Protein AF-A0A7J6CX01-F1 (afdb_monomer)

Radius of gyration: 26.04 Å; Cα contacts (8 Å, |Δi|>4): 416; chains: 1; bounding box: 90×34×82 Å

Sequence (228 aa):
MEWNGRSPNLSPNPVSPAHNNLDLQPVTYCEPAFWCSISYYELNQRVGETFHASQPSLTVDGFTDPSNSERFCLGLLSNVNRNAAVELTRRHIGRGVRLYYIGGEVFAECLSDSAIFVQSPNCNQRYGWHPATVCKIPPGCNLKIFNNQEFAALLAQSVNQGFEAVYQLTRMCTIRMSFVKGWGAEYRRQTVTSTPCWIELHLNGPLQWLDKVLTQMGSPSIRCSSVS

InterPro domains:
  IPR001132 SMAD domain [PF03166] (34-204)
  IPR001132 SMAD domain [PS51076] (35-228)
  IPR001132 SMAD domain [SM00524] (33-204)
  IPR008984 SMAD/FHA domain superfamily [SSF49879] (16-219)
  IPR013790 SMAD/Dwarfins [PTHR13703] (13-228)
  IPR017855 SMAD-like domain superfamily [G3DSA:2.60.200.10] (26-228)

Organism: NCBI:txid369639

Structure (mmCIF, N/CA/C/O backbone):
data_AF-A0A7J6CX01-F1
#
_entry.id   AF-A0A7J6CX01-F1
#
loop_
_atom_site.group_PDB
_atom_site.id
_atom_site.type_symbol
_atom_site.label_atom_id
_atom_site.label_alt_id
_atom_site.label_comp_id
_atom_site.label_asym_id
_atom_site.label_entity_id
_atom_site.label_seq_id
_atom_site.pdbx_PDB_ins_code
_atom_site.Cartn_x
_atom_site.Cartn_y
_atom_site.Cartn_z
_atom_site.occupancy
_atom_site.B_iso_or_equiv
_atom_site.auth_seq_id
_atom_site.auth_comp_id
_atom_site.auth_asym_id
_atom_site.auth_atom_id
_atom_site.pdbx_PDB_model_num
ATOM 1 N N . MET A 1 1 ? -70.628 4.475 63.943 1.00 36.66 1 MET A N 1
ATOM 2 C CA . MET A 1 1 ? -69.279 3.991 64.287 1.00 36.66 1 MET A CA 1
ATOM 3 C C . MET A 1 1 ? -68.320 4.897 63.535 1.00 36.66 1 MET A C 1
ATOM 5 O O . MET A 1 1 ? -68.382 4.901 62.318 1.00 36.66 1 MET A O 1
ATOM 9 N N . GLU A 1 2 ? -67.877 5.979 64.179 1.00 30.17 2 GLU A N 1
ATOM 10 C CA . GLU A 1 2 ? -66.546 6.093 64.821 1.00 30.17 2 GLU A CA 1
ATOM 11 C C . GLU A 1 2 ? -65.442 6.380 63.769 1.00 30.17 2 GLU A C 1
ATOM 13 O O . GLU A 1 2 ? -65.437 5.704 62.756 1.00 30.17 2 GLU A O 1
ATOM 18 N N . TRP A 1 3 ? -64.489 7.324 63.837 1.00 30.55 3 TRP A N 1
ATOM 19 C CA . TRP A 1 3 ? -63.991 8.331 64.792 1.00 30.55 3 TRP A CA 1
ATOM 20 C C . TRP A 1 3 ? -63.163 9.394 64.007 1.00 30.55 3 TRP A C 1
ATOM 22 O O . TRP A 1 3 ? -62.808 9.190 62.849 1.00 30.55 3 TRP A O 1
ATOM 32 N N . ASN A 1 4 ? -62.850 10.512 64.674 1.00 32.94 4 ASN A N 1
ATOM 33 C CA . ASN A 1 4 ? -62.019 11.665 64.267 1.00 32.94 4 ASN A CA 1
ATOM 34 C C . ASN A 1 4 ? -60.542 11.357 63.907 1.00 32.94 4 ASN A C 1
ATOM 36 O O . ASN A 1 4 ? -59.979 10.398 64.423 1.00 32.94 4 ASN A O 1
ATOM 40 N N . GLY A 1 5 ? -59.849 12.314 63.254 1.00 32.78 5 GLY A N 1
ATOM 41 C CA . GLY A 1 5 ? -58.437 12.609 63.596 1.00 32.78 5 GLY A CA 1
ATOM 42 C C . GLY A 1 5 ? -57.533 13.230 62.514 1.00 32.78 5 GLY A C 1
ATOM 43 O O . GLY A 1 5 ? -57.472 12.748 61.397 1.00 32.78 5 GLY A O 1
ATOM 44 N N . ARG A 1 6 ? -56.808 14.299 62.880 1.00 33.34 6 ARG A N 1
ATOM 45 C CA . ARG A 1 6 ? -55.949 15.216 62.088 1.00 33.34 6 ARG A CA 1
ATOM 46 C C . ARG A 1 6 ? -54.482 14.758 61.841 1.00 33.34 6 ARG A C 1
ATOM 48 O O . ARG A 1 6 ? -53.859 14.256 62.766 1.00 33.34 6 ARG A O 1
ATOM 55 N N . SER A 1 7 ? -53.929 15.207 60.695 1.00 34.12 7 SER A N 1
ATOM 56 C CA . SER A 1 7 ? -52.550 15.724 60.406 1.00 34.12 7 SER A CA 1
ATOM 57 C C . SER A 1 7 ? -51.313 14.763 60.420 1.00 34.12 7 SER A C 1
ATOM 59 O O . SER A 1 7 ? -51.468 13.587 60.712 1.00 34.12 7 SER A O 1
ATOM 61 N N . PRO A 1 8 ? -50.082 15.218 60.050 1.00 53.41 8 PRO A N 1
ATOM 62 C CA . PRO A 1 8 ? -49.454 15.151 58.709 1.00 53.41 8 PRO A CA 1
ATOM 63 C C . PRO A 1 8 ? -48.093 14.386 58.691 1.00 53.41 8 PRO A C 1
ATOM 65 O O . PRO A 1 8 ? -47.532 14.136 59.746 1.00 53.41 8 PRO A O 1
ATOM 68 N N . ASN A 1 9 ? -47.512 14.051 57.526 1.00 33.69 9 ASN A N 1
ATOM 69 C CA . ASN A 1 9 ? -46.082 13.664 57.366 1.00 33.69 9 ASN A CA 1
ATOM 70 C C . ASN A 1 9 ? -45.714 13.660 55.863 1.00 33.69 9 ASN A C 1
ATOM 72 O O . ASN A 1 9 ? -46.457 13.095 55.069 1.00 33.69 9 ASN A O 1
ATOM 76 N N . LEU A 1 10 ? -44.782 14.492 55.376 1.00 33.91 10 LEU A N 1
ATOM 77 C CA . LEU A 1 10 ? -43.310 14.339 55.334 1.00 33.91 10 LEU A CA 1
ATOM 78 C C . LEU A 1 10 ? -42.818 13.143 54.483 1.00 33.91 10 LEU A C 1
ATOM 80 O O . LEU A 1 10 ? -43.172 11.996 54.721 1.00 33.91 10 LEU A O 1
ATOM 84 N N . SER A 1 11 ? -42.016 13.501 53.473 1.00 38.91 11 SER A N 1
ATOM 85 C CA . SER A 1 11 ? -41.554 12.812 52.251 1.00 38.91 11 SER A CA 1
ATOM 86 C C . SER A 1 11 ? -40.766 11.495 52.457 1.00 38.91 11 SER A C 1
ATOM 88 O O . SER A 1 11 ? -40.363 11.206 53.581 1.00 38.91 11 SER A O 1
ATOM 90 N N . PRO A 1 12 ? -40.461 10.716 51.389 1.00 39.84 12 PRO A N 1
ATOM 91 C CA . PRO A 1 12 ? -39.287 11.032 50.557 1.00 39.84 12 PRO A CA 1
ATOM 92 C C . PRO A 1 12 ? -39.457 10.782 49.043 1.00 39.84 12 PRO A C 1
ATOM 94 O O . PRO A 1 12 ? -40.194 9.907 48.597 1.00 39.84 12 PRO A O 1
ATOM 97 N N . ASN A 1 13 ? -38.718 11.563 48.251 1.00 42.16 13 ASN A N 1
ATOM 98 C CA . ASN A 1 13 ? -38.530 11.368 46.812 1.00 42.16 13 ASN A CA 1
ATOM 99 C C . ASN A 1 13 ? -37.967 9.967 46.502 1.00 42.16 13 ASN A C 1
ATOM 101 O O . ASN A 1 13 ? -37.047 9.530 47.200 1.00 42.16 13 ASN A O 1
ATOM 105 N N . PRO A 1 14 ? -38.403 9.301 45.418 1.00 40.62 14 PRO A N 1
ATOM 106 C CA . PRO A 1 14 ? -37.682 8.155 44.894 1.00 40.62 14 PRO A CA 1
ATOM 107 C C . PRO A 1 14 ? -36.397 8.646 44.217 1.00 40.62 14 PRO A C 1
ATOM 109 O O . PRO A 1 14 ? -36.420 9.352 43.210 1.00 40.62 14 PRO A O 1
ATOM 112 N N . VAL A 1 15 ? -35.260 8.288 44.806 1.00 38.09 15 VAL A N 1
ATOM 113 C CA . VAL A 1 15 ? -33.939 8.392 44.183 1.00 38.09 15 VAL A CA 1
ATOM 114 C C . VAL A 1 15 ? -33.908 7.395 43.026 1.00 38.09 15 VAL A C 1
ATOM 116 O O . VAL A 1 15 ? -33.807 6.188 43.239 1.00 38.09 15 VAL A O 1
ATOM 119 N N . SER A 1 16 ? -34.040 7.887 41.796 1.00 39.72 16 SER A N 1
ATOM 120 C CA . SER A 1 16 ? -33.728 7.104 40.601 1.00 39.72 16 SER A CA 1
ATOM 121 C C . SER A 1 16 ? -32.237 6.749 40.633 1.00 39.72 16 SER A C 1
ATOM 123 O O . SER A 1 16 ? -31.421 7.642 40.887 1.00 39.72 16 SER A O 1
ATOM 125 N N . PRO A 1 17 ? -31.834 5.492 40.377 1.00 37.56 17 PRO A N 1
ATOM 126 C CA . PRO A 1 17 ? -30.427 5.192 40.205 1.00 37.56 17 PRO A CA 1
ATOM 127 C C . PRO A 1 17 ? -29.946 5.936 38.962 1.00 37.56 17 PRO A C 1
ATOM 129 O O . PRO A 1 17 ? -30.512 5.787 37.879 1.00 37.56 17 PRO A O 1
ATOM 132 N N . ALA A 1 18 ? -28.914 6.760 39.133 1.00 36.50 18 ALA A N 1
ATOM 133 C CA . ALA A 1 18 ? -28.161 7.329 38.033 1.00 36.50 18 ALA A CA 1
ATOM 134 C C . ALA A 1 18 ? -27.525 6.173 37.251 1.00 36.50 18 ALA A C 1
ATOM 136 O O . ALA A 1 18 ? -26.432 5.703 37.565 1.00 36.50 18 ALA A O 1
ATOM 137 N N . HIS A 1 19 ? -28.234 5.677 36.239 1.00 38.69 19 HIS A N 1
ATOM 138 C CA . HIS A 1 19 ? -27.583 4.995 35.141 1.00 38.69 19 HIS A CA 1
ATOM 139 C C . HIS A 1 19 ? -26.714 6.044 34.457 1.00 38.69 19 HIS A C 1
ATOM 141 O O . HIS A 1 19 ? -27.210 6.894 33.721 1.00 38.69 19 HIS A O 1
ATOM 147 N N . ASN A 1 20 ? -25.410 5.989 34.731 1.00 37.34 20 ASN A N 1
ATOM 148 C CA . ASN A 1 20 ? -24.397 6.502 33.821 1.00 37.34 20 ASN A CA 1
ATOM 149 C C . ASN A 1 20 ? -24.529 5.709 32.513 1.00 37.34 20 ASN A C 1
ATOM 151 O O . ASN A 1 20 ? -23.765 4.781 32.251 1.00 37.34 20 ASN A O 1
ATOM 155 N N . ASN A 1 21 ? -25.532 6.058 31.708 1.00 35.84 21 ASN A N 1
ATOM 156 C CA . ASN A 1 21 ? -25.481 5.834 30.281 1.00 35.84 21 ASN A CA 1
ATOM 157 C C . ASN A 1 21 ? -24.321 6.697 29.800 1.00 35.84 21 ASN A C 1
ATOM 159 O O . ASN A 1 21 ? -24.444 7.909 29.638 1.00 35.84 21 ASN A O 1
ATOM 163 N N . LEU A 1 22 ? -23.164 6.069 29.611 1.00 41.25 22 LEU A N 1
ATOM 164 C CA . LEU A 1 22 ? -22.281 6.508 28.548 1.00 41.25 22 LEU A CA 1
ATOM 165 C C . LEU A 1 22 ? -23.144 6.423 27.288 1.00 41.25 22 LEU A C 1
ATOM 167 O O . LEU A 1 22 ? -23.344 5.331 26.758 1.00 41.25 22 LEU A O 1
ATOM 171 N N . ASP A 1 23 ? -23.739 7.551 26.895 1.00 39.97 23 ASP A N 1
ATOM 172 C CA . ASP A 1 23 ? -24.411 7.731 25.613 1.00 39.97 23 ASP A CA 1
ATOM 173 C C . ASP A 1 23 ? -23.346 7.555 24.527 1.00 39.97 23 ASP A C 1
ATOM 175 O O . ASP A 1 23 ? -22.809 8.509 23.964 1.00 39.97 23 ASP A O 1
ATOM 179 N N . LEU A 1 24 ? -22.989 6.296 24.271 1.00 47.91 24 LEU A N 1
ATOM 180 C CA . LEU A 1 24 ? -22.237 5.866 23.111 1.00 47.91 24 LEU A CA 1
ATOM 181 C C . LEU A 1 24 ? -23.167 6.109 21.931 1.00 47.91 24 LEU A C 1
ATOM 183 O O . LEU A 1 24 ? -23.923 5.228 21.519 1.00 47.91 24 LEU A O 1
ATOM 187 N N . GLN A 1 25 ? -23.186 7.352 21.445 1.00 45.81 25 GLN A N 1
ATOM 188 C CA . GLN A 1 25 ? -23.959 7.676 20.263 1.00 45.81 25 GLN A CA 1
ATOM 189 C C . GLN A 1 25 ? -23.496 6.756 19.132 1.00 45.81 25 GLN A C 1
ATOM 191 O O . GLN A 1 25 ? -22.285 6.634 18.906 1.00 45.81 25 GLN A O 1
ATOM 196 N N . PRO A 1 26 ? -24.432 6.103 18.419 1.00 54.00 26 PRO A N 1
ATOM 197 C CA . PRO A 1 26 ? -24.081 5.289 17.274 1.00 54.00 26 PRO A CA 1
ATOM 198 C C . PRO A 1 26 ? -23.305 6.166 16.296 1.00 54.00 26 PRO A C 1
ATOM 200 O O . PRO A 1 26 ? -23.785 7.202 15.836 1.00 54.00 26 PRO A O 1
ATOM 203 N N . VAL A 1 27 ? -22.066 5.766 16.024 1.00 53.19 27 VAL A N 1
ATOM 204 C CA . VAL A 1 27 ? -21.173 6.494 15.132 1.00 53.19 27 VAL A CA 1
ATOM 205 C C . VAL A 1 27 ? -21.767 6.449 13.725 1.00 53.19 27 VAL A C 1
ATOM 207 O O . VAL A 1 27 ? -21.664 5.444 13.025 1.00 53.19 27 VAL A O 1
ATOM 210 N N . THR A 1 28 ? -22.394 7.544 13.293 1.00 54.62 28 THR A N 1
ATOM 211 C CA . THR A 1 28 ? -22.863 7.700 11.912 1.00 54.62 28 THR A CA 1
ATOM 212 C C . THR A 1 28 ? -21.653 7.732 10.985 1.00 54.62 28 THR A C 1
ATOM 214 O O . THR A 1 28 ? -20.799 8.619 11.064 1.00 54.62 28 THR A O 1
ATOM 217 N N . TYR A 1 29 ? -21.520 6.712 10.142 1.00 55.09 29 TYR A N 1
ATOM 218 C CA . TYR A 1 29 ? -20.472 6.647 9.132 1.00 55.09 29 TYR A CA 1
ATOM 219 C C . TYR A 1 29 ? -20.791 7.619 7.997 1.00 55.09 29 TYR A C 1
ATOM 221 O O . TYR A 1 29 ? -21.877 7.564 7.426 1.00 55.09 29 TYR A O 1
ATOM 229 N N . CYS A 1 30 ? -19.833 8.482 7.664 1.00 62.72 30 CYS A N 1
ATOM 230 C CA . CYS A 1 30 ? -19.832 9.193 6.393 1.00 62.72 30 CYS A CA 1
ATOM 231 C C . CYS A 1 30 ? -18.709 8.593 5.563 1.00 62.72 30 CYS A C 1
ATOM 233 O O . CYS A 1 30 ? -17.573 8.550 6.027 1.00 62.72 30 CYS A O 1
ATOM 235 N N . GLU A 1 31 ? -19.019 8.129 4.359 1.00 68.69 31 GLU A N 1
ATOM 236 C CA . GLU A 1 31 ? -17.998 7.600 3.466 1.00 68.69 31 GLU A CA 1
ATOM 237 C C . GLU A 1 31 ? -17.038 8.739 3.072 1.00 68.69 31 GLU A C 1
ATOM 239 O O . GLU A 1 31 ? -17.494 9.785 2.597 1.00 68.69 31 GLU A O 1
ATOM 244 N N . PRO A 1 32 ? -15.725 8.613 3.338 1.00 81.44 32 PRO A N 1
ATOM 245 C CA . PRO A 1 32 ? -14.780 9.673 3.017 1.00 81.44 32 PRO A CA 1
ATOM 246 C C . PRO A 1 32 ? -14.737 9.946 1.511 1.00 81.44 32 PRO A C 1
ATOM 248 O O . PRO A 1 32 ? -14.811 9.018 0.711 1.00 81.44 32 PRO A O 1
ATOM 251 N N . ALA A 1 33 ? -14.501 11.204 1.122 1.00 86.94 33 ALA A N 1
ATOM 252 C CA . ALA A 1 33 ? -14.342 11.584 -0.290 1.00 86.94 33 ALA A CA 1
ATOM 253 C C . ALA A 1 33 ? -13.226 10.798 -1.009 1.00 86.94 33 ALA A C 1
ATOM 255 O O . ALA A 1 33 ? -13.281 10.589 -2.218 1.00 86.94 33 ALA A O 1
ATOM 256 N N . PHE A 1 34 ? -12.221 10.358 -0.248 1.00 94.50 34 PHE A N 1
ATOM 257 C CA . PHE A 1 34 ? -11.177 9.453 -0.703 1.00 94.50 34 PHE A CA 1
ATOM 258 C C . PHE A 1 34 ? -11.152 8.238 0.215 1.00 94.50 34 PHE A C 1
ATOM 260 O O . PHE A 1 34 ? -10.939 8.400 1.416 1.00 94.50 34 PHE A O 1
ATOM 267 N N . TRP A 1 35 ? -11.323 7.029 -0.308 1.00 95.38 35 TRP A N 1
ATOM 268 C CA . TRP A 1 35 ? -11.360 5.824 0.527 1.00 95.38 35 TRP A CA 1
ATOM 269 C C . TRP A 1 35 ? -9.964 5.417 1.020 1.00 95.38 35 TRP A C 1
ATOM 271 O O . TRP A 1 35 ? -9.832 4.867 2.118 1.00 95.38 35 TRP A O 1
ATOM 281 N N . CYS A 1 36 ? -8.909 5.750 0.268 1.00 97.38 36 CYS A N 1
ATOM 282 C CA . CYS A 1 36 ? -7.531 5.597 0.721 1.00 97.38 36 CYS A CA 1
ATOM 283 C C . CYS A 1 36 ? -6.591 6.705 0.243 1.00 97.38 36 CYS A C 1
ATOM 285 O O . CYS A 1 36 ? -6.845 7.397 -0.745 1.00 97.38 36 CYS A O 1
ATOM 287 N N . SER A 1 37 ? -5.454 6.802 0.926 1.00 98.00 37 SER A N 1
ATOM 288 C CA . SER A 1 37 ? -4.308 7.622 0.533 1.00 98.00 37 SER A CA 1
ATOM 289 C C . SER A 1 37 ? -3.075 6.730 0.372 1.00 98.00 37 SER A C 1
ATOM 291 O O . SER A 1 37 ? -2.867 5.834 1.188 1.00 98.00 37 SER A O 1
ATOM 293 N N . ILE A 1 38 ? -2.260 6.954 -0.659 1.00 98.62 38 ILE A N 1
ATOM 294 C CA . ILE A 1 38 ? -1.111 6.105 -1.001 1.00 98.62 38 ILE A CA 1
ATOM 295 C C . ILE A 1 38 ? 0.154 6.955 -1.074 1.00 98.62 38 ILE A C 1
ATOM 297 O O . ILE A 1 38 ? 0.208 7.939 -1.808 1.00 98.62 38 ILE A O 1
ATOM 301 N N . SER A 1 39 ? 1.188 6.561 -0.336 1.00 98.75 39 SER A N 1
ATOM 302 C CA . SER A 1 39 ? 2.516 7.182 -0.388 1.00 98.75 39 SER A CA 1
ATOM 303 C C . SER A 1 39 ? 3.534 6.207 -0.969 1.00 98.75 39 SER A C 1
ATOM 305 O O . SER A 1 39 ? 3.584 5.052 -0.550 1.00 98.75 39 SER A O 1
ATOM 307 N N . TYR A 1 40 ? 4.344 6.662 -1.926 1.00 98.81 40 TYR A N 1
ATOM 308 C CA . TYR A 1 40 ? 5.407 5.864 -2.538 1.00 98.81 40 TYR A CA 1
ATOM 309 C C . TYR A 1 40 ? 6.765 6.127 -1.886 1.00 98.81 40 TYR A C 1
ATOM 311 O O . TYR A 1 40 ? 7.103 7.255 -1.515 1.00 98.81 40 TYR A O 1
ATOM 319 N N . TYR A 1 41 ? 7.546 5.059 -1.763 1.00 98.81 41 TYR A N 1
ATOM 320 C CA . TYR A 1 41 ? 8.848 5.057 -1.128 1.00 98.81 41 TYR A CA 1
ATOM 321 C C . TYR A 1 41 ? 9.868 4.283 -1.959 1.00 98.81 41 TYR A C 1
ATOM 323 O O . TYR A 1 41 ? 9.597 3.217 -2.523 1.00 98.81 41 TYR A O 1
ATOM 331 N N . GLU A 1 42 ? 11.087 4.810 -1.954 1.00 98.75 42 GLU A N 1
ATOM 332 C CA . GLU A 1 42 ? 12.286 4.126 -2.413 1.00 98.75 42 GLU A CA 1
ATOM 333 C C . GLU A 1 42 ? 13.200 3.946 -1.204 1.00 98.75 42 GLU A C 1
ATOM 335 O O . GLU A 1 42 ? 13.690 4.922 -0.636 1.00 98.75 42 GLU A O 1
ATOM 340 N N . LEU A 1 43 ? 13.405 2.698 -0.774 1.00 98.44 43 LEU A N 1
ATOM 341 C CA . LEU A 1 43 ? 14.083 2.384 0.488 1.00 98.44 43 LEU A CA 1
ATOM 342 C C . LEU A 1 43 ? 13.394 3.065 1.687 1.00 98.44 43 LEU A C 1
ATOM 344 O O . LEU A 1 43 ? 12.220 2.824 1.944 1.00 98.44 43 LEU A O 1
ATOM 348 N N . ASN A 1 44 ? 14.093 3.900 2.449 1.00 98.00 44 ASN A N 1
ATOM 349 C CA . ASN A 1 44 ? 13.537 4.672 3.561 1.00 98.00 44 ASN A CA 1
ATOM 350 C C . ASN A 1 44 ? 13.120 6.099 3.164 1.00 98.00 44 ASN A C 1
ATOM 352 O O . ASN A 1 44 ? 12.717 6.868 4.035 1.00 98.00 44 ASN A O 1
ATOM 356 N N . GLN A 1 45 ? 13.226 6.469 1.886 1.00 98.31 45 GLN A N 1
ATOM 357 C CA . GLN A 1 45 ? 12.926 7.813 1.410 1.00 98.31 45 GLN A CA 1
ATOM 358 C C . GLN A 1 45 ? 11.549 7.855 0.752 1.00 98.31 45 GLN A C 1
ATOM 360 O O . GLN A 1 45 ? 11.244 7.063 -0.139 1.00 98.31 45 GLN A O 1
ATOM 365 N N . ARG A 1 46 ? 10.725 8.817 1.168 1.00 98.31 46 ARG A N 1
ATOM 366 C CA . ARG A 1 46 ? 9.463 9.122 0.497 1.00 98.31 46 ARG A CA 1
ATOM 367 C C . ARG A 1 46 ? 9.734 9.821 -0.835 1.00 98.31 46 ARG A C 1
ATOM 369 O O . ARG A 1 46 ? 10.549 10.741 -0.887 1.00 98.31 46 ARG A O 1
ATOM 376 N N . VAL A 1 47 ? 9.050 9.395 -1.893 1.00 98.56 47 VAL A N 1
ATOM 377 C CA . VAL A 1 47 ? 9.256 9.895 -3.257 1.00 98.56 47 VAL A CA 1
ATOM 378 C C . VAL A 1 47 ? 7.914 10.291 -3.869 1.00 98.56 47 VAL A C 1
ATOM 380 O O . VAL A 1 47 ? 7.017 9.461 -3.991 1.00 98.56 47 VAL A O 1
ATOM 383 N N . GLY A 1 48 ? 7.799 11.551 -4.291 1.00 97.00 48 GLY A N 1
ATOM 384 C CA . GLY A 1 48 ? 6.567 12.105 -4.852 1.00 97.00 48 GLY A CA 1
ATOM 385 C C . GLY A 1 48 ? 5.511 12.486 -3.809 1.00 97.00 48 GLY A C 1
ATOM 386 O O . GLY A 1 48 ? 5.712 12.375 -2.594 1.00 97.00 48 GLY A O 1
ATOM 387 N N . GLU A 1 49 ? 4.377 12.965 -4.310 1.00 95.88 49 GLU A N 1
ATOM 388 C CA . GLU A 1 49 ? 3.228 13.382 -3.503 1.00 95.88 49 GLU A CA 1
ATOM 389 C C . GLU A 1 49 ? 2.379 12.186 -3.041 1.00 95.88 49 GLU A C 1
ATOM 391 O O . GLU A 1 49 ? 2.515 11.068 -3.544 1.00 95.88 49 GLU A O 1
ATOM 396 N N . THR A 1 50 ? 1.513 12.405 -2.042 1.00 97.44 50 THR A N 1
ATOM 397 C CA . THR A 1 50 ? 0.487 11.410 -1.689 1.00 97.44 50 THR A CA 1
ATOM 398 C C . THR A 1 50 ? -0.539 11.343 -2.814 1.00 97.44 50 THR A C 1
ATOM 400 O O . THR A 1 50 ? -1.089 12.369 -3.204 1.00 97.44 50 THR A O 1
ATOM 403 N N . PHE A 1 51 ? -0.871 10.143 -3.274 1.00 97.38 51 PHE A N 1
ATOM 404 C CA . PHE A 1 51 ? -2.018 9.930 -4.145 1.00 97.38 51 PHE A CA 1
ATOM 405 C C . PHE A 1 51 ? -3.284 9.700 -3.314 1.00 97.38 51 PHE A C 1
ATOM 407 O O . PHE A 1 51 ? -3.269 8.905 -2.374 1.00 97.38 51 PHE A O 1
ATOM 414 N N . HIS A 1 52 ? -4.389 10.354 -3.666 1.00 97.00 52 HIS A N 1
ATOM 415 C CA . HIS A 1 52 ? -5.666 10.226 -2.963 1.00 97.00 52 HIS A CA 1
ATOM 416 C C . HIS A 1 52 ? -6.713 9.588 -3.876 1.00 97.00 52 HIS A C 1
ATOM 418 O O . HIS A 1 52 ? -7.016 10.105 -4.947 1.00 97.00 52 HIS A O 1
ATOM 424 N N . ALA A 1 53 ? -7.264 8.453 -3.449 1.00 95.94 53 ALA A N 1
ATOM 425 C CA . ALA A 1 53 ? -8.137 7.627 -4.272 1.00 95.94 53 ALA A CA 1
ATOM 426 C C . ALA A 1 53 ? -9.613 7.912 -3.998 1.00 95.94 53 ALA A C 1
ATOM 428 O O . ALA A 1 53 ? -10.112 7.581 -2.923 1.00 95.94 53 ALA A O 1
ATOM 429 N N . SER A 1 54 ? -10.311 8.514 -4.960 1.00 93.62 54 SER A N 1
ATOM 430 C CA . SER A 1 54 ? -11.759 8.757 -4.877 1.00 93.62 54 SER A CA 1
ATOM 431 C C . SER A 1 54 ? -12.570 7.666 -5.573 1.00 93.62 54 SER A C 1
ATOM 433 O O . SER A 1 54 ? -13.629 7.284 -5.087 1.00 93.62 54 SER A O 1
ATOM 435 N N . GLN A 1 55 ? -12.059 7.127 -6.682 1.00 94.94 55 GLN A N 1
ATOM 436 C CA . GLN A 1 55 ? -12.712 6.047 -7.421 1.00 94.94 55 GLN A CA 1
ATOM 437 C C . GLN A 1 55 ? -12.561 4.704 -6.696 1.00 94.94 55 GLN A C 1
ATOM 439 O O . GLN A 1 55 ? -11.502 4.448 -6.117 1.00 94.94 55 GLN A O 1
ATOM 444 N N . PRO A 1 56 ? -13.565 3.807 -6.760 1.00 94.19 56 PRO A N 1
ATOM 445 C CA . PRO A 1 56 ? -13.542 2.522 -6.058 1.00 94.19 56 PRO A CA 1
ATOM 446 C C . PRO A 1 56 ? -12.470 1.563 -6.586 1.00 94.19 56 PRO A C 1
ATOM 448 O O . PRO A 1 56 ? -12.178 0.565 -5.940 1.00 94.19 56 PRO A O 1
ATOM 451 N N . SER A 1 57 ? -11.874 1.841 -7.745 1.00 96.75 57 SER A N 1
ATOM 452 C CA . SER A 1 57 ? -10.754 1.091 -8.304 1.00 96.75 57 SER A CA 1
ATOM 453 C C . SER A 1 57 ? -9.670 2.063 -8.754 1.00 96.75 57 SER A C 1
ATOM 455 O O . SER A 1 57 ? -9.969 3.086 -9.362 1.00 96.75 57 SER A O 1
ATOM 457 N N . LEU A 1 58 ? -8.410 1.717 -8.499 1.00 97.94 58 LEU A N 1
ATOM 458 C CA . LEU A 1 58 ? -7.244 2.429 -9.016 1.00 97.94 58 LEU A CA 1
ATOM 459 C C . LEU A 1 58 ? -6.119 1.448 -9.349 1.00 97.94 58 LEU A C 1
ATOM 461 O O . LEU A 1 58 ? -6.068 0.331 -8.829 1.00 97.94 58 LEU A O 1
ATOM 465 N N . THR A 1 59 ? -5.178 1.883 -10.178 1.00 98.62 59 THR A N 1
ATOM 466 C CA . THR A 1 59 ? -3.952 1.132 -10.470 1.00 98.62 59 THR A CA 1
ATOM 467 C C . THR A 1 59 ? -2.725 1.920 -10.024 1.00 98.62 59 THR A C 1
ATOM 469 O O . THR A 1 59 ? -2.591 3.092 -10.356 1.00 98.62 59 THR A O 1
ATOM 472 N N . VAL A 1 60 ? -1.817 1.286 -9.282 1.00 98.69 60 VAL A N 1
ATOM 473 C CA . VAL A 1 60 ? -0.476 1.824 -9.013 1.00 98.69 60 VAL A CA 1
ATOM 474 C C . VAL A 1 60 ? 0.496 1.106 -9.936 1.00 98.69 60 VAL A C 1
ATOM 476 O O . VAL A 1 60 ? 0.709 -0.096 -9.775 1.00 98.69 60 VAL A O 1
ATOM 479 N N . ASP A 1 61 ? 1.067 1.818 -10.904 1.00 98.62 61 ASP A N 1
ATOM 480 C CA . ASP A 1 61 ? 1.857 1.226 -11.988 1.00 98.62 61 ASP A CA 1
ATOM 481 C C . ASP A 1 61 ? 3.209 1.922 -12.204 1.00 98.62 61 ASP A C 1
ATOM 483 O O . ASP A 1 61 ? 3.524 2.939 -11.593 1.00 98.62 61 ASP A O 1
ATOM 487 N N . GLY A 1 62 ? 4.061 1.323 -13.035 1.00 98.31 62 GLY A N 1
ATOM 488 C CA . GLY A 1 62 ? 5.401 1.817 -13.349 1.00 98.31 62 GLY A CA 1
ATOM 489 C C . GLY A 1 62 ? 5.459 2.757 -14.554 1.00 98.31 62 GLY A C 1
ATOM 490 O O . GLY A 1 62 ? 6.561 3.052 -15.017 1.00 98.31 62 GLY A O 1
ATOM 491 N N . PHE A 1 63 ? 4.318 3.193 -15.093 1.00 98.06 63 PHE A N 1
ATOM 492 C CA . PHE A 1 63 ? 4.247 4.043 -16.282 1.00 98.06 63 PHE A CA 1
ATOM 493 C C . PHE A 1 63 ? 4.261 5.536 -15.908 1.00 98.06 63 PHE A C 1
ATOM 495 O O . PHE A 1 63 ? 4.606 5.903 -14.784 1.00 98.06 63 PHE A O 1
ATOM 502 N N . THR A 1 64 ? 3.981 6.421 -16.869 1.00 97.00 64 THR A N 1
ATOM 503 C CA . THR A 1 64 ? 4.304 7.857 -16.775 1.00 97.00 64 THR A CA 1
ATOM 504 C C . THR A 1 64 ? 3.136 8.793 -17.104 1.00 97.00 64 THR A C 1
ATOM 506 O O . THR A 1 64 ? 3.379 9.915 -17.532 1.00 97.00 64 THR A O 1
ATOM 509 N N . ASP A 1 65 ? 1.884 8.357 -16.956 1.00 93.94 65 ASP A N 1
ATOM 510 C CA . ASP A 1 65 ? 0.717 9.227 -17.178 1.00 93.94 65 ASP A CA 1
ATOM 511 C C . ASP A 1 65 ? 0.455 10.098 -15.932 1.00 93.94 65 ASP A C 1
ATOM 513 O O . ASP A 1 65 ? 0.147 9.541 -14.877 1.00 93.94 65 ASP A O 1
ATOM 517 N N . PRO A 1 66 ? 0.586 11.436 -16.011 1.00 88.31 66 PRO A N 1
ATOM 518 C CA . PRO A 1 66 ? 0.430 12.318 -14.855 1.00 88.31 66 PRO A CA 1
ATOM 519 C C . PRO A 1 66 ? -1.023 12.743 -14.585 1.00 88.31 66 PRO A C 1
ATOM 521 O O . PRO A 1 66 ? -1.272 13.420 -13.593 1.00 88.31 66 PRO A O 1
ATOM 524 N N . SER A 1 67 ? -1.966 12.432 -15.479 1.00 87.19 67 SER A N 1
ATOM 525 C CA . SER A 1 67 ? -3.271 13.115 -15.540 1.00 87.19 67 SER A CA 1
ATOM 526 C C . SER A 1 67 ? -4.469 12.254 -15.145 1.00 87.19 67 SER A C 1
ATOM 528 O O . SER A 1 67 ? -5.576 12.765 -14.975 1.00 87.19 67 SER A O 1
ATOM 530 N N . ASN A 1 68 ? -4.265 10.949 -14.997 1.00 88.44 68 ASN A N 1
ATOM 531 C CA . ASN A 1 68 ? -5.343 10.005 -14.761 1.00 88.44 68 ASN A CA 1
ATOM 532 C C . ASN A 1 68 ? -5.590 9.800 -13.257 1.00 88.44 68 ASN A C 1
ATOM 534 O O . ASN A 1 68 ? -4.751 9.255 -12.543 1.00 88.44 68 ASN A O 1
ATOM 538 N N . SER A 1 69 ? -6.772 10.196 -12.781 1.00 87.44 69 SER A N 1
ATOM 539 C CA . SER A 1 69 ? -7.185 10.090 -11.373 1.00 87.44 69 SER A CA 1
ATOM 540 C C . SER A 1 69 ? -7.420 8.657 -10.880 1.00 87.44 69 SER A C 1
ATOM 542 O O . SER A 1 69 ? -7.581 8.447 -9.680 1.00 87.44 69 SER A O 1
ATOM 544 N N . GLU A 1 70 ? -7.419 7.666 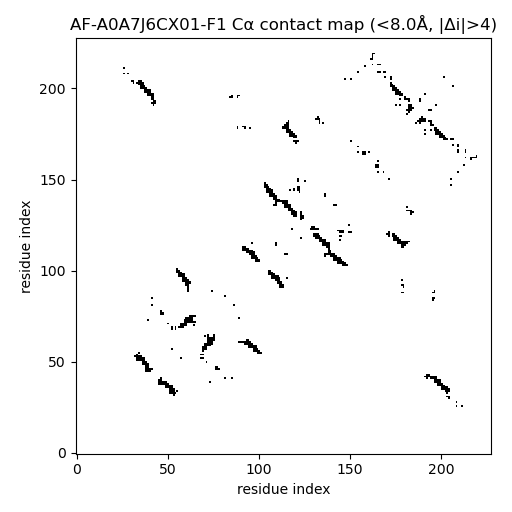-11.770 1.00 93.75 70 GLU A N 1
ATOM 545 C CA . GLU A 1 70 ? -7.495 6.236 -11.450 1.00 93.75 70 GLU A CA 1
ATOM 546 C C . GLU A 1 70 ? -6.120 5.557 -11.521 1.00 93.75 70 GLU A C 1
ATOM 548 O O . GLU A 1 70 ? -6.008 4.346 -11.302 1.00 93.75 70 GLU A O 1
ATOM 553 N N . ARG A 1 71 ? -5.054 6.307 -11.836 1.00 97.19 71 ARG A N 1
ATOM 554 C CA . ARG A 1 71 ? -3.706 5.760 -12.001 1.00 97.19 71 ARG A CA 1
ATOM 555 C C . ARG A 1 71 ? -2.672 6.538 -11.209 1.00 97.19 71 ARG A C 1
ATOM 557 O O . ARG A 1 71 ? -2.374 7.694 -11.488 1.00 97.19 71 ARG A O 1
ATOM 564 N N . PHE A 1 72 ? -2.034 5.849 -10.274 1.00 97.94 72 PHE A N 1
ATOM 565 C CA . PHE A 1 72 ? -0.846 6.349 -9.609 1.00 97.94 72 PHE A CA 1
ATOM 566 C C . PHE A 1 72 ? 0.407 5.841 -10.333 1.00 97.94 72 PHE A C 1
ATOM 568 O O . PHE A 1 72 ? 0.933 4.762 -10.051 1.00 97.94 72 PHE A O 1
ATOM 575 N N . CYS A 1 73 ? 0.869 6.631 -11.297 1.00 98.12 73 CYS A N 1
ATOM 576 C CA . CYS A 1 73 ? 2.001 6.311 -12.161 1.00 98.12 73 CYS A CA 1
ATOM 577 C C . CYS A 1 73 ? 3.340 6.619 -11.474 1.00 98.12 73 CYS A C 1
ATOM 579 O O . CYS A 1 73 ? 3.791 7.762 -11.414 1.00 98.12 73 CYS A O 1
ATOM 581 N N . LEU A 1 74 ? 4.023 5.589 -10.979 1.00 98.31 74 LEU A N 1
ATOM 582 C CA . LEU A 1 74 ? 5.291 5.726 -10.263 1.00 98.31 74 LEU A CA 1
ATOM 583 C C . LEU A 1 74 ? 6.461 6.059 -11.193 1.00 98.31 74 LEU A C 1
ATOM 585 O O . LEU A 1 74 ? 7.479 6.572 -10.723 1.00 98.31 74 LEU A O 1
ATOM 589 N N . GLY A 1 75 ? 6.351 5.759 -12.490 1.00 97.50 75 GLY A N 1
ATOM 590 C CA . GLY A 1 75 ? 7.414 5.903 -13.489 1.00 97.50 75 GLY A CA 1
ATOM 591 C C . GLY A 1 75 ? 7.877 7.345 -13.699 1.00 97.50 75 GLY A C 1
ATOM 592 O O . GLY A 1 75 ? 9.069 7.564 -13.912 1.00 97.50 75 GLY A O 1
ATOM 593 N N . LEU A 1 76 ? 6.972 8.318 -13.551 1.00 95.69 76 LEU A N 1
ATOM 594 C CA . LEU A 1 76 ? 7.268 9.751 -13.697 1.00 95.69 76 LEU A CA 1
ATOM 595 C C . LEU A 1 76 ? 7.930 10.379 -12.460 1.00 95.69 76 LEU A C 1
ATOM 597 O O . LEU A 1 76 ? 8.488 11.470 -12.546 1.00 95.69 76 LEU A O 1
ATOM 601 N N . LEU A 1 77 ? 7.894 9.698 -11.309 1.00 97.00 77 LEU A N 1
ATOM 602 C CA . LEU A 1 77 ? 8.439 10.233 -10.065 1.00 97.00 77 LEU A CA 1
ATOM 603 C C . LEU A 1 77 ? 9.972 10.247 -10.102 1.00 97.00 77 LEU A C 1
ATOM 605 O O . LEU A 1 77 ? 10.622 9.218 -10.331 1.00 97.00 77 LEU A O 1
ATOM 609 N N . SER A 1 78 ? 10.562 11.411 -9.845 1.00 96.31 78 SER A N 1
ATOM 610 C CA . SER A 1 78 ? 12.008 11.610 -9.783 1.00 96.31 78 SER A CA 1
ATOM 611 C C . SER A 1 78 ? 12.546 11.390 -8.366 1.00 96.31 78 SER A C 1
ATOM 613 O O . SER A 1 78 ? 11.877 11.659 -7.372 1.00 96.31 78 SER A O 1
ATOM 615 N N . ASN A 1 79 ? 13.772 10.878 -8.272 1.00 97.12 79 ASN A N 1
ATOM 616 C CA . ASN A 1 79 ? 14.514 10.774 -7.019 1.00 97.12 79 ASN A CA 1
ATOM 617 C C . ASN A 1 79 ? 16.013 10.872 -7.321 1.00 97.12 79 ASN A C 1
ATOM 619 O O . ASN A 1 79 ? 16.553 10.023 -8.027 1.00 97.12 79 ASN A O 1
ATOM 623 N N . VAL A 1 80 ? 16.680 11.897 -6.788 1.00 97.00 80 VAL A N 1
ATOM 624 C CA . VAL A 1 80 ? 18.119 12.138 -7.006 1.00 97.00 80 VAL A CA 1
ATOM 625 C C . VAL A 1 80 ? 19.012 11.125 -6.285 1.00 97.00 80 VAL A C 1
ATOM 627 O O . VAL A 1 80 ? 20.134 10.889 -6.713 1.00 97.00 80 VAL A O 1
ATOM 630 N N . ASN A 1 81 ? 18.502 10.481 -5.230 1.00 96.19 81 ASN A N 1
ATOM 631 C CA . ASN A 1 81 ? 19.232 9.477 -4.448 1.00 96.19 81 ASN A CA 1
ATOM 632 C C . ASN A 1 81 ? 18.995 8.047 -4.957 1.00 96.19 81 ASN A C 1
ATOM 634 O O . ASN A 1 81 ? 19.317 7.067 -4.279 1.00 96.19 81 ASN A O 1
ATOM 638 N N . ARG A 1 82 ? 18.370 7.905 -6.129 1.00 97.88 82 ARG A N 1
ATOM 639 C CA . ARG A 1 82 ? 18.011 6.607 -6.686 1.00 97.88 82 ARG A CA 1
ATOM 640 C C . ARG A 1 82 ? 19.269 5.827 -7.063 1.00 97.88 82 ARG A C 1
ATOM 642 O O . ARG A 1 82 ? 20.127 6.318 -7.785 1.00 97.88 82 ARG A O 1
ATOM 649 N N . ASN A 1 83 ? 19.357 4.584 -6.592 1.00 97.88 83 ASN A N 1
ATOM 650 C CA . ASN A 1 83 ? 20.453 3.679 -6.934 1.00 97.88 83 ASN A CA 1
ATOM 651 C C . ASN A 1 83 ? 20.043 2.656 -8.008 1.00 97.88 83 ASN A C 1
ATOM 653 O O . ASN A 1 83 ? 18.858 2.449 -8.280 1.00 97.88 83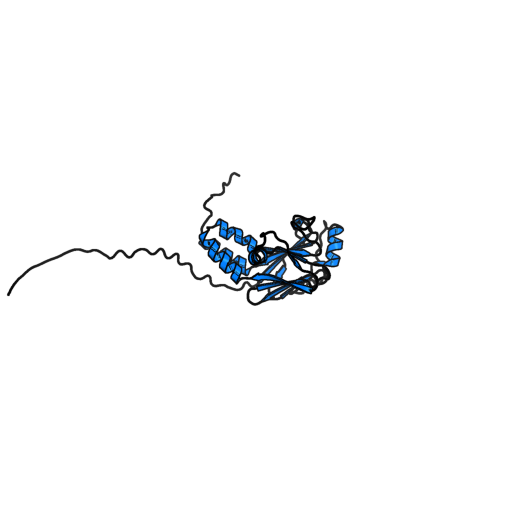 ASN A O 1
ATOM 657 N N . ALA A 1 84 ? 21.030 1.950 -8.567 1.00 98.25 84 ALA A N 1
ATOM 658 C CA . ALA A 1 84 ? 20.825 0.984 -9.650 1.00 98.25 84 ALA A CA 1
ATOM 659 C C . ALA A 1 84 ? 19.823 -0.139 -9.308 1.00 98.25 84 ALA A C 1
ATOM 661 O O . ALA A 1 84 ? 19.077 -0.596 -10.174 1.00 98.25 84 ALA A O 1
ATOM 662 N N . ALA A 1 85 ? 19.765 -0.586 -8.047 1.00 97.44 85 ALA A N 1
ATOM 663 C CA . ALA A 1 85 ? 18.819 -1.622 -7.630 1.00 97.44 85 ALA A CA 1
ATOM 664 C C . ALA A 1 85 ? 17.367 -1.115 -7.646 1.00 97.44 85 ALA A C 1
ATOM 666 O O . ALA A 1 85 ? 16.457 -1.864 -8.017 1.00 97.44 85 ALA A O 1
ATOM 667 N N . VAL A 1 86 ? 17.151 0.148 -7.271 1.00 98.50 86 VAL A N 1
ATOM 668 C CA . VAL A 1 86 ? 15.848 0.817 -7.362 1.00 98.50 86 VAL A CA 1
ATOM 669 C C . VAL A 1 86 ? 15.462 1.027 -8.824 1.00 98.50 86 VAL A C 1
ATOM 671 O O . VAL A 1 86 ? 14.364 0.640 -9.210 1.00 98.50 86 VAL A O 1
ATOM 674 N N . GLU A 1 87 ? 16.364 1.538 -9.667 1.00 98.06 87 GLU A N 1
ATOM 675 C CA . GLU A 1 87 ? 16.097 1.708 -11.105 1.00 98.06 87 GLU A CA 1
ATOM 676 C C . GLU A 1 87 ? 15.699 0.399 -11.786 1.00 98.06 87 GLU A C 1
ATOM 678 O O . GLU A 1 87 ? 14.701 0.348 -12.506 1.00 98.06 87 GLU A O 1
ATOM 683 N N . LEU A 1 88 ? 16.443 -0.679 -11.524 1.00 97.94 88 LEU A N 1
ATOM 684 C CA . LEU A 1 88 ? 16.138 -2.000 -12.063 1.00 97.94 88 LEU A CA 1
ATOM 685 C C . LEU A 1 88 ? 14.769 -2.493 -11.583 1.00 97.94 88 LEU A C 1
ATOM 687 O O . LEU A 1 88 ? 14.003 -3.044 -12.369 1.00 97.94 88 LEU A O 1
ATOM 691 N N . THR A 1 89 ? 14.447 -2.286 -10.304 1.00 98.44 89 THR A N 1
ATOM 692 C CA . THR A 1 89 ? 13.163 -2.705 -9.727 1.00 98.44 89 THR A CA 1
ATOM 693 C C . THR A 1 89 ? 11.997 -1.940 -10.349 1.00 98.44 89 THR A C 1
ATOM 695 O O . THR A 1 89 ? 11.008 -2.560 -10.731 1.00 98.44 89 THR A O 1
ATOM 698 N N . ARG A 1 90 ? 12.136 -0.623 -10.551 1.00 98.56 90 ARG A N 1
ATOM 699 C CA . ARG A 1 90 ? 11.110 0.224 -11.182 1.00 98.56 90 ARG A CA 1
ATOM 700 C C . ARG A 1 90 ? 10.725 -0.254 -12.580 1.00 98.56 90 ARG A C 1
ATOM 702 O O . ARG A 1 90 ? 9.542 -0.269 -12.903 1.00 98.56 90 ARG A O 1
ATOM 709 N N . ARG A 1 91 ? 11.696 -0.723 -13.375 1.00 98.19 91 ARG A N 1
ATOM 710 C CA . ARG A 1 91 ? 11.445 -1.286 -14.720 1.00 98.19 91 ARG A CA 1
ATOM 711 C C . ARG A 1 91 ? 10.539 -2.521 -14.701 1.00 98.19 91 ARG A C 1
ATOM 713 O O . ARG A 1 91 ? 9.870 -2.785 -15.690 1.00 98.19 91 ARG A O 1
ATOM 720 N N . HIS A 1 92 ? 10.501 -3.253 -13.588 1.00 98.31 92 HIS A N 1
ATOM 721 C CA . HIS A 1 92 ? 9.707 -4.473 -13.434 1.00 98.31 92 HIS A CA 1
ATOM 722 C C . HIS A 1 92 ? 8.363 -4.237 -12.733 1.00 98.31 92 HIS A C 1
ATOM 724 O O . HIS A 1 92 ? 7.602 -5.183 -12.560 1.00 98.31 92 HIS A O 1
ATOM 730 N N . ILE A 1 93 ? 8.037 -2.998 -12.337 1.00 98.69 93 ILE A N 1
ATOM 731 C CA . ILE A 1 93 ? 6.700 -2.691 -11.808 1.00 98.69 93 ILE A CA 1
ATOM 732 C C . ILE A 1 93 ? 5.661 -2.927 -12.912 1.00 98.69 93 ILE A C 1
ATOM 734 O O . ILE A 1 93 ? 4.674 -3.621 -12.678 1.00 98.69 93 ILE A O 1
ATOM 738 N N . GLY A 1 94 ? 5.909 -2.432 -14.131 1.00 98.00 94 GLY A N 1
ATOM 739 C CA . GLY A 1 94 ? 5.014 -2.633 -15.275 1.00 98.00 94 GLY A CA 1
ATOM 740 C C . GLY A 1 94 ? 3.597 -2.147 -14.967 1.00 98.00 94 GLY A C 1
ATOM 741 O O . GLY A 1 94 ? 3.424 -1.049 -14.449 1.00 98.00 94 GLY A O 1
ATOM 742 N N . ARG A 1 95 ? 2.587 -2.990 -15.213 1.00 98.31 95 ARG A N 1
ATOM 743 C CA . ARG A 1 95 ? 1.176 -2.705 -14.877 1.00 98.31 95 ARG A CA 1
ATOM 744 C C . ARG A 1 95 ? 0.887 -2.664 -13.366 1.00 98.31 95 ARG A C 1
ATOM 746 O O . ARG A 1 95 ? -0.204 -2.270 -12.977 1.00 98.31 95 ARG A O 1
ATOM 753 N N . GLY A 1 96 ? 1.846 -3.069 -12.533 1.00 98.62 96 GLY A N 1
ATOM 754 C CA . GLY A 1 96 ? 1.828 -2.886 -11.085 1.00 98.62 96 GLY A CA 1
ATOM 755 C C . GLY A 1 96 ? 0.708 -3.632 -10.361 1.00 98.62 96 GLY A C 1
ATOM 756 O O . GLY A 1 96 ? 0.581 -4.852 -10.490 1.00 98.62 96 GLY A O 1
ATOM 757 N N . VAL A 1 97 ? -0.058 -2.914 -9.543 1.00 98.88 97 VAL A N 1
ATOM 758 C CA . VAL A 1 97 ? -1.135 -3.467 -8.712 1.00 98.88 97 VAL A CA 1
ATOM 759 C C . VAL A 1 97 ? -2.438 -2.719 -8.958 1.00 98.88 97 VAL A C 1
ATOM 761 O O . VAL A 1 97 ? -2.457 -1.489 -8.963 1.00 98.88 97 VAL A O 1
ATOM 764 N N . ARG A 1 98 ? -3.536 -3.462 -9.110 1.00 98.75 98 ARG A N 1
ATOM 765 C CA . ARG A 1 98 ? -4.888 -2.906 -9.033 1.00 98.75 98 ARG A CA 1
ATOM 766 C C . ARG A 1 98 ? -5.407 -3.044 -7.611 1.00 98.75 98 ARG A C 1
ATOM 768 O O . ARG A 1 98 ? -5.381 -4.133 -7.039 1.00 98.75 98 ARG A O 1
ATOM 775 N N . LEU A 1 99 ? -5.871 -1.934 -7.056 1.00 98.69 99 LEU A N 1
ATOM 776 C CA . LEU A 1 99 ? -6.525 -1.871 -5.759 1.00 98.69 99 LEU A CA 1
ATOM 777 C C . LEU A 1 99 ? -7.984 -1.524 -5.991 1.00 98.69 99 LEU A C 1
ATOM 779 O O . LEU A 1 99 ? -8.275 -0.555 -6.690 1.00 98.69 99 LEU A O 1
ATOM 783 N N . TYR A 1 100 ? -8.888 -2.304 -5.414 1.00 97.81 100 TYR A N 1
ATOM 784 C CA . TYR A 1 100 ? -10.311 -2.025 -5.524 1.00 97.81 100 TYR A CA 1
ATOM 785 C C . TYR A 1 100 ? -11.035 -2.244 -4.204 1.00 97.81 100 TYR A C 1
ATOM 787 O O . TYR A 1 100 ? -10.718 -3.158 -3.439 1.00 97.81 100 TYR A O 1
ATOM 795 N N . TYR A 1 101 ? -11.998 -1.365 -3.962 1.00 96.62 101 TYR A N 1
ATOM 796 C CA . TYR A 1 101 ? -12.864 -1.325 -2.804 1.00 96.62 101 TYR A CA 1
ATOM 797 C C . TYR A 1 101 ? -14.286 -1.681 -3.232 1.00 96.62 101 TYR A C 1
ATOM 799 O O . TYR A 1 101 ? -14.902 -0.989 -4.042 1.00 96.62 101 TYR A O 1
ATOM 807 N N . ILE A 1 102 ? -14.799 -2.790 -2.706 1.00 95.19 102 ILE A N 1
ATOM 808 C CA . ILE A 1 102 ? -16.131 -3.300 -3.029 1.00 95.19 102 ILE A CA 1
ATOM 809 C C . ILE A 1 102 ? -16.783 -3.862 -1.770 1.00 95.19 102 ILE A C 1
ATOM 811 O O . ILE A 1 102 ? -16.199 -4.683 -1.070 1.00 95.19 102 ILE A O 1
ATOM 815 N N . GLY A 1 103 ? -17.995 -3.398 -1.458 1.00 91.69 103 GLY A N 1
ATOM 816 C CA . GLY A 1 103 ? -18.797 -3.950 -0.360 1.00 91.69 103 GLY A CA 1
ATOM 817 C C . GLY A 1 103 ? -18.136 -3.894 1.025 1.00 91.69 103 GLY A C 1
ATOM 818 O O . GLY A 1 103 ? -18.382 -4.773 1.844 1.00 91.69 103 GLY A O 1
ATOM 819 N N . GLY A 1 104 ? -17.283 -2.898 1.297 1.00 93.56 104 GLY A N 1
ATOM 820 C CA . GLY A 1 104 ? -16.554 -2.798 2.569 1.00 93.56 104 GLY A CA 1
ATOM 821 C C . GLY A 1 104 ? -15.278 -3.645 2.640 1.00 93.56 104 GLY A C 1
ATOM 822 O O . GLY A 1 104 ? -14.697 -3.797 3.716 1.00 93.56 104 GLY A O 1
ATOM 823 N N . GLU A 1 105 ? -14.830 -4.197 1.516 1.00 97.25 105 GLU A N 1
ATOM 824 C CA . GLU A 1 105 ? -13.621 -5.007 1.409 1.00 97.25 105 GLU A CA 1
ATOM 825 C C . GLU A 1 105 ? -12.632 -4.370 0.435 1.00 97.25 105 GLU A C 1
ATOM 827 O O . GLU A 1 105 ? -13.028 -3.798 -0.580 1.00 97.25 105 GLU A O 1
ATOM 832 N N . VAL A 1 106 ? -11.336 -4.486 0.732 1.00 98.25 106 VAL A N 1
ATOM 833 C CA . VAL A 1 106 ? -10.258 -4.017 -0.148 1.00 98.25 106 VAL A CA 1
ATOM 834 C C . VAL A 1 106 ? -9.483 -5.217 -0.666 1.00 98.25 106 VAL A C 1
ATOM 836 O O . VAL A 1 106 ? -9.050 -6.079 0.107 1.00 98.25 106 VAL A O 1
ATOM 839 N N . PHE A 1 107 ? -9.250 -5.237 -1.971 1.00 98.62 107 PHE A N 1
ATOM 840 C CA . PHE A 1 107 ? -8.477 -6.267 -2.648 1.00 98.62 107 PHE A CA 1
ATOM 841 C C . PHE A 1 107 ? -7.254 -5.668 -3.335 1.00 98.62 107 PHE A C 1
ATOM 843 O O . PHE A 1 107 ? -7.288 -4.540 -3.826 1.00 98.62 107 PHE A O 1
ATOM 850 N N . ALA A 1 108 ? -6.183 -6.456 -3.391 1.00 98.81 108 ALA A N 1
ATOM 851 C CA . ALA A 1 108 ? -5.008 -6.183 -4.203 1.00 98.81 108 ALA A CA 1
ATOM 852 C C . ALA A 1 108 ? -4.850 -7.278 -5.252 1.00 98.81 108 ALA A C 1
ATOM 854 O O . ALA A 1 108 ? -4.820 -8.460 -4.915 1.00 98.81 108 ALA A O 1
ATOM 855 N N . GLU A 1 109 ? -4.715 -6.883 -6.511 1.00 98.81 109 GLU A N 1
ATOM 856 C CA . GLU A 1 109 ? -4.494 -7.778 -7.640 1.00 98.81 109 GLU A CA 1
ATOM 857 C C . GLU A 1 109 ? -3.188 -7.430 -8.342 1.00 98.81 109 GLU A C 1
ATOM 859 O O . GLU A 1 109 ? -2.948 -6.285 -8.732 1.00 98.81 109 GLU A O 1
ATOM 864 N N . CYS A 1 110 ? -2.334 -8.433 -8.507 1.00 98.81 110 CYS A N 1
ATOM 865 C CA . CYS A 1 110 ? -1.047 -8.269 -9.155 1.00 98.81 110 CYS A CA 1
ATOM 866 C C . CYS A 1 110 ? -1.224 -8.269 -10.679 1.00 98.81 110 CYS A C 1
ATOM 868 O O . CYS A 1 110 ? -1.441 -9.316 -11.288 1.00 98.81 110 CYS A O 1
ATOM 870 N N . LEU A 1 111 ? -1.119 -7.087 -11.290 1.00 98.75 111 LEU A N 1
ATOM 871 C CA . LEU A 1 111 ? -1.143 -6.917 -12.746 1.00 98.75 111 LEU A CA 1
ATOM 872 C C . LEU A 1 111 ? 0.258 -6.952 -13.369 1.00 98.75 111 LEU A C 1
ATOM 874 O O . LEU A 1 111 ? 0.384 -7.085 -14.586 1.00 98.75 111 LEU A O 1
ATOM 878 N N . SER A 1 112 ? 1.290 -6.774 -12.545 1.00 98.50 112 SER A N 1
ATOM 879 C CA . SER A 1 112 ? 2.698 -6.884 -12.912 1.00 98.50 112 SER A CA 1
ATOM 880 C C . SER A 1 112 ? 3.079 -8.322 -13.273 1.00 98.50 112 SER A C 1
ATOM 882 O O . SER A 1 112 ? 2.568 -9.275 -12.689 1.00 98.50 112 SER A O 1
ATOM 884 N N . ASP A 1 113 ? 4.063 -8.476 -14.161 1.00 98.50 113 ASP A N 1
ATOM 885 C CA . ASP A 1 113 ? 4.712 -9.766 -14.437 1.00 98.50 113 ASP A CA 1
ATOM 886 C C . ASP A 1 113 ? 5.634 -10.214 -13.284 1.00 98.50 113 ASP A C 1
ATOM 888 O O . ASP A 1 113 ? 6.137 -11.338 -13.260 1.00 98.50 113 ASP A O 1
ATOM 892 N N . SER A 1 114 ? 5.873 -9.334 -12.307 1.00 98.56 114 SER A N 1
ATOM 893 C CA . SER A 1 114 ? 6.594 -9.625 -11.069 1.00 98.56 114 SER A CA 1
ATOM 894 C C . SER A 1 114 ? 5.649 -9.632 -9.873 1.00 98.56 114 SER A C 1
ATOM 896 O O . SER A 1 114 ? 4.760 -8.797 -9.761 1.00 98.56 114 SER A O 1
ATOM 898 N N . ALA A 1 115 ? 5.885 -10.541 -8.926 1.00 98.69 115 ALA A N 1
ATOM 899 C CA . ALA A 1 115 ? 5.079 -10.619 -7.710 1.00 98.69 115 ALA A CA 1
ATOM 900 C C . ALA A 1 115 ? 5.144 -9.329 -6.870 1.00 98.69 115 ALA A C 1
ATOM 902 O O . ALA A 1 115 ? 6.168 -8.637 -6.823 1.00 98.69 115 ALA A O 1
ATOM 903 N N . ILE A 1 116 ? 4.064 -9.079 -6.135 1.00 98.81 116 ILE A N 1
ATOM 904 C CA . ILE A 1 116 ? 3.972 -8.045 -5.099 1.00 98.81 116 ILE A CA 1
ATOM 905 C C . ILE A 1 116 ? 3.893 -8.706 -3.720 1.00 98.81 116 ILE A C 1
ATOM 907 O O . ILE A 1 116 ? 3.493 -9.864 -3.583 1.00 98.81 116 ILE A O 1
ATOM 911 N N . PHE A 1 117 ? 4.303 -7.979 -2.691 1.00 98.75 117 PHE A N 1
ATOM 912 C CA . PHE A 1 117 ? 4.415 -8.492 -1.328 1.00 98.75 117 PHE A CA 1
ATOM 913 C C . PHE A 1 117 ? 3.654 -7.561 -0.401 1.00 98.75 117 PHE A C 1
ATOM 915 O O . PHE A 1 117 ? 3.926 -6.367 -0.407 1.00 98.75 117 PHE A O 1
ATOM 922 N N . VAL A 1 118 ? 2.697 -8.080 0.362 1.00 98.62 118 VAL A N 1
ATOM 923 C CA . VAL A 1 118 ? 1.738 -7.282 1.131 1.00 98.62 118 VAL A CA 1
ATOM 924 C C . VAL A 1 118 ? 1.824 -7.619 2.607 1.00 98.62 118 VAL A C 1
ATOM 926 O O . VAL A 1 118 ? 1.700 -8.776 2.995 1.00 98.62 118 VAL A O 1
ATOM 929 N N . GLN A 1 119 ? 1.958 -6.595 3.439 1.00 98.56 119 GLN A N 1
ATOM 930 C CA . GLN A 1 119 ? 1.754 -6.678 4.877 1.00 98.56 119 GLN A CA 1
ATOM 931 C C . GLN A 1 119 ? 0.474 -5.922 5.218 1.00 98.56 119 GLN A C 1
ATOM 933 O O . GLN A 1 119 ? 0.452 -4.691 5.213 1.00 98.56 119 GLN A O 1
ATOM 938 N N . SER A 1 120 ? -0.587 -6.675 5.502 1.00 98.38 120 SER A N 1
ATOM 939 C CA . SER A 1 120 ? -1.838 -6.146 6.040 1.00 98.38 120 SER A CA 1
ATOM 940 C C . SER A 1 120 ? -2.113 -6.811 7.387 1.00 98.38 120 SER A C 1
ATOM 942 O O . SER A 1 120 ? -2.402 -8.011 7.414 1.00 98.38 120 SER A O 1
ATOM 944 N N . PRO A 1 121 ? -2.056 -6.065 8.502 1.00 97.50 121 PRO A N 1
ATOM 945 C CA . PRO A 1 121 ? -2.375 -6.609 9.818 1.00 97.50 121 PRO A CA 1
ATOM 946 C C . PRO A 1 121 ? -3.797 -7.185 9.908 1.00 97.50 121 PRO A C 1
ATOM 948 O O . PRO A 1 121 ? -3.987 -8.229 10.524 1.00 97.50 121 PRO A O 1
ATOM 951 N N . ASN A 1 122 ? -4.776 -6.574 9.225 1.00 97.31 122 ASN A N 1
ATOM 952 C CA . ASN A 1 122 ? -6.150 -7.087 9.147 1.00 97.31 122 ASN A CA 1
ATOM 953 C C . ASN A 1 122 ? -6.211 -8.461 8.462 1.00 97.31 122 ASN A C 1
ATOM 955 O O . ASN A 1 122 ? -6.780 -9.403 9.009 1.00 97.31 122 ASN A O 1
ATOM 959 N N . CYS A 1 123 ? -5.544 -8.605 7.313 1.00 95.94 123 CYS A N 1
ATOM 960 C CA . CYS A 1 123 ? -5.441 -9.887 6.619 1.00 95.94 123 CYS A CA 1
ATOM 961 C C . CYS A 1 123 ? -4.705 -10.935 7.468 1.00 95.94 123 CYS A C 1
ATOM 963 O O . CYS A 1 123 ? -5.147 -12.076 7.562 1.00 95.94 123 CYS A O 1
ATOM 965 N N . ASN A 1 124 ? -3.596 -10.552 8.102 1.00 96.88 124 ASN A N 1
ATOM 966 C CA . ASN A 1 124 ? -2.799 -11.459 8.927 1.00 96.88 124 ASN A CA 1
ATOM 967 C C . ASN A 1 124 ? -3.607 -11.981 10.119 1.00 96.88 124 ASN A C 1
ATOM 969 O O . ASN A 1 124 ? -3.592 -13.180 10.387 1.00 96.88 124 ASN A O 1
ATOM 973 N N . GLN A 1 125 ? -4.373 -11.109 10.778 1.00 95.94 125 GLN A N 1
ATOM 974 C CA . GLN A 1 125 ? -5.246 -11.495 11.881 1.00 95.94 125 GLN A CA 1
ATOM 975 C C . GLN A 1 125 ? -6.341 -12.476 11.442 1.00 95.94 125 GLN A C 1
ATOM 977 O O . GLN A 1 125 ? -6.567 -13.461 12.142 1.00 95.94 125 GLN A O 1
ATOM 982 N N . ARG A 1 126 ? -6.971 -12.267 10.275 1.00 95.00 126 ARG A N 1
ATOM 983 C CA . ARG A 1 126 ? -7.990 -13.185 9.726 1.00 95.00 126 ARG A CA 1
ATOM 984 C C . ARG A 1 126 ? -7.478 -14.623 9.602 1.00 95.00 126 ARG A C 1
ATOM 986 O O . ARG A 1 126 ? -8.218 -15.562 9.873 1.00 95.00 126 ARG A O 1
ATOM 993 N N . TYR A 1 127 ? -6.218 -14.792 9.203 1.00 94.81 127 TYR A N 1
ATOM 994 C CA . TYR A 1 127 ? -5.595 -16.107 9.025 1.00 94.81 127 TYR A CA 1
ATOM 995 C C . TYR A 1 127 ? -4.815 -16.602 10.254 1.00 94.81 127 TYR A C 1
ATOM 997 O O . TYR A 1 127 ? -4.177 -17.650 10.186 1.00 94.81 127 TYR A O 1
ATOM 1005 N N . GLY A 1 128 ? -4.846 -15.874 11.377 1.00 96.12 128 GLY A N 1
ATOM 1006 C CA . GLY A 1 128 ? -4.108 -16.240 12.590 1.00 96.12 128 GLY A CA 1
ATOM 1007 C C . GLY A 1 128 ? -2.584 -16.154 12.443 1.00 96.12 128 GLY A C 1
ATOM 1008 O O . GLY A 1 128 ? -1.849 -16.835 13.156 1.00 96.12 128 GLY A O 1
ATOM 1009 N N . TRP A 1 129 ? -2.088 -15.345 11.506 1.00 96.25 129 TRP A N 1
ATOM 1010 C CA . TRP A 1 129 ? -0.660 -15.125 11.300 1.00 96.25 129 TRP A CA 1
ATOM 1011 C C . TRP A 1 129 ? -0.125 -13.999 12.178 1.00 96.25 129 TRP A C 1
ATOM 1013 O O . TRP A 1 129 ? -0.855 -13.105 12.607 1.00 96.25 129 TRP A O 1
ATOM 1023 N N . HIS A 1 130 ? 1.192 -14.003 12.393 1.00 96.25 130 HIS A N 1
ATOM 1024 C CA . HIS A 1 130 ? 1.864 -12.902 13.074 1.00 96.25 130 HIS A CA 1
ATOM 1025 C C . HIS A 1 130 ? 1.549 -11.557 12.370 1.00 96.25 130 HIS A C 1
ATOM 1027 O O . HIS A 1 130 ? 1.606 -11.494 11.140 1.00 96.25 130 HIS A O 1
ATOM 1033 N N . PRO A 1 131 ? 1.264 -10.451 13.090 1.00 94.06 131 PRO A N 1
ATOM 1034 C CA . PRO A 1 131 ? 0.852 -9.184 12.468 1.00 94.06 131 PRO A CA 1
ATOM 1035 C C . PRO A 1 131 ? 1.848 -8.619 11.447 1.00 94.06 131 PRO A C 1
ATOM 1037 O O . PRO A 1 131 ? 1.454 -7.925 10.512 1.00 94.06 131 PRO A O 1
ATOM 1040 N N . ALA A 1 132 ? 3.135 -8.948 11.595 1.00 95.12 132 ALA A N 1
ATOM 1041 C CA . ALA A 1 132 ? 4.194 -8.548 10.669 1.00 95.12 132 ALA A CA 1
ATOM 1042 C C . ALA A 1 132 ? 4.368 -9.472 9.443 1.00 95.12 132 ALA A C 1
ATOM 1044 O O . ALA A 1 132 ? 5.265 -9.219 8.637 1.00 95.12 132 ALA A O 1
ATOM 1045 N N . THR A 1 133 ? 3.553 -10.519 9.284 1.00 97.38 133 THR A N 1
ATOM 1046 C CA . THR A 1 133 ? 3.625 -11.446 8.144 1.00 97.38 133 THR A CA 1
ATOM 1047 C C . THR A 1 133 ? 3.464 -10.713 6.813 1.00 97.38 133 THR A C 1
ATOM 1049 O O . THR A 1 133 ? 2.676 -9.773 6.684 1.00 97.38 133 THR A O 1
ATOM 1052 N N . VAL A 1 134 ? 4.237 -11.150 5.819 1.00 98.25 134 VAL A N 1
ATOM 1053 C CA . VAL A 1 134 ? 4.244 -10.593 4.467 1.00 98.25 134 VAL A CA 1
ATOM 1054 C C . VAL A 1 134 ? 3.756 -11.657 3.492 1.00 98.25 134 VAL A C 1
ATOM 1056 O O . VAL A 1 134 ? 4.399 -12.687 3.299 1.00 98.25 134 VAL A O 1
ATOM 1059 N N . CYS A 1 135 ? 2.620 -11.392 2.861 1.00 97.94 135 CYS A N 1
ATOM 1060 C CA . CYS A 1 135 ? 1.978 -12.278 1.902 1.00 97.94 135 CYS A CA 1
ATOM 1061 C C . CYS A 1 135 ? 2.484 -11.986 0.489 1.00 97.94 135 CYS A C 1
ATOM 1063 O O . CYS A 1 135 ? 2.416 -10.848 0.026 1.00 97.94 135 CYS A O 1
ATOM 1065 N N . LYS A 1 136 ? 2.961 -13.006 -0.224 1.00 98.44 136 LYS A N 1
ATOM 1066 C CA . LYS A 1 136 ? 3.306 -12.888 -1.646 1.00 98.44 136 LYS A CA 1
ATOM 1067 C C . LYS A 1 136 ? 2.045 -13.050 -2.496 1.00 98.44 136 LYS A C 1
ATOM 1069 O O . LYS A 1 136 ? 1.360 -14.058 -2.370 1.00 98.44 136 LYS A O 1
ATOM 1074 N N . ILE A 1 137 ? 1.795 -12.110 -3.401 1.00 98.62 137 ILE A N 1
ATOM 1075 C CA . ILE A 1 137 ? 0.756 -12.203 -4.433 1.00 98.62 137 ILE A CA 1
ATOM 1076 C C . ILE A 1 137 ? 1.469 -12.382 -5.784 1.00 98.62 137 ILE A C 1
ATOM 1078 O O . IL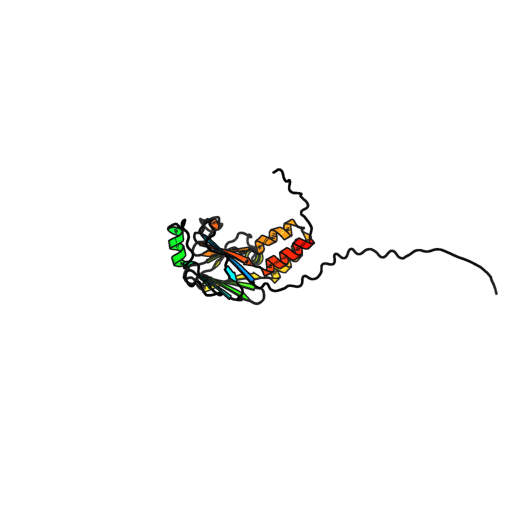E A 1 137 ? 2.128 -11.447 -6.253 1.00 98.62 137 ILE A O 1
ATOM 1082 N N . PRO A 1 138 ? 1.425 -13.585 -6.387 1.00 98.69 138 PRO A N 1
ATOM 1083 C CA . PRO A 1 138 ? 2.003 -13.835 -7.707 1.00 98.69 138 PRO A CA 1
ATOM 1084 C C . PRO A 1 138 ? 1.289 -13.062 -8.831 1.00 98.69 138 PRO A C 1
ATOM 1086 O O . PRO A 1 138 ? 0.138 -12.661 -8.644 1.00 98.69 138 PRO A O 1
ATOM 1089 N N . PRO A 1 139 ? 1.931 -12.901 -10.005 1.00 98.69 139 PRO A N 1
ATOM 1090 C CA . PRO A 1 139 ? 1.302 -12.330 -11.198 1.00 98.69 139 PRO A CA 1
ATOM 1091 C C . PRO A 1 139 ? -0.056 -12.967 -11.517 1.00 98.69 139 PRO A C 1
ATOM 1093 O O . PRO A 1 139 ? -0.184 -14.191 -11.514 1.00 98.69 139 PRO A O 1
ATOM 1096 N N . GLY A 1 140 ? -1.070 -12.139 -11.776 1.00 98.25 140 GLY A N 1
ATOM 1097 C CA . GLY A 1 140 ? -2.435 -12.573 -12.093 1.00 98.25 140 GLY A CA 1
ATOM 1098 C C . GLY A 1 140 ? -3.271 -13.038 -10.893 1.00 98.25 140 GLY A C 1
ATOM 1099 O O . GLY A 1 140 ? -4.454 -13.328 -11.054 1.00 98.25 140 G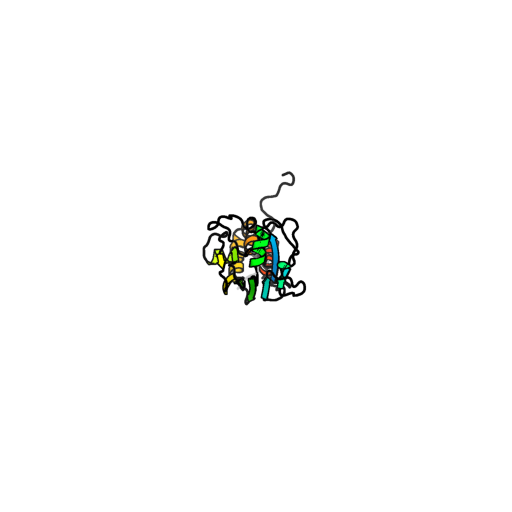LY A O 1
ATOM 1100 N N . CYS A 1 141 ? -2.699 -13.105 -9.688 1.00 98.62 141 CYS A N 1
ATOM 1101 C CA . CYS A 1 141 ? -3.441 -13.434 -8.473 1.00 98.62 141 CYS A CA 1
ATOM 1102 C C . CYS A 1 141 ? -3.983 -12.177 -7.780 1.00 98.62 141 CYS A C 1
ATOM 1104 O O . CYS A 1 141 ? -3.446 -11.075 -7.921 1.00 98.62 141 CYS A O 1
ATOM 1106 N N . ASN A 1 142 ? -5.019 -12.364 -6.961 1.00 98.25 142 ASN A N 1
ATOM 1107 C CA . ASN A 1 142 ? -5.555 -11.335 -6.076 1.00 98.25 142 ASN A CA 1
ATOM 1108 C C . ASN A 1 142 ? -5.666 -11.834 -4.629 1.00 98.25 142 ASN A C 1
ATOM 1110 O O . ASN A 1 142 ? -5.685 -13.038 -4.373 1.00 98.25 142 ASN A O 1
ATOM 1114 N N . LEU A 1 143 ? -5.715 -10.895 -3.686 1.00 98.31 143 LEU A N 1
ATOM 1115 C CA . LEU A 1 143 ? -5.863 -11.154 -2.259 1.00 98.31 143 LEU A CA 1
ATOM 1116 C C . LEU A 1 143 ? -6.785 -10.108 -1.630 1.00 98.31 143 LEU A C 1
ATOM 1118 O O . LEU A 1 143 ? -6.632 -8.911 -1.878 1.00 98.31 143 LEU A O 1
ATOM 1122 N N . LYS A 1 144 ? -7.695 -10.551 -0.757 1.00 98.50 144 LYS A N 1
ATOM 1123 C CA . LYS A 1 144 ? -8.479 -9.667 0.114 1.00 98.50 144 LYS A CA 1
ATOM 1124 C C . LYS A 1 144 ? -7.595 -9.137 1.239 1.00 98.50 144 LYS A C 1
ATOM 1126 O O . LYS A 1 144 ? -7.359 -9.837 2.225 1.00 98.50 144 LYS A O 1
ATOM 1131 N N . ILE A 1 145 ? -7.124 -7.906 1.091 1.00 98.31 145 ILE A N 1
ATOM 1132 C CA . ILE A 1 145 ? -6.158 -7.283 1.999 1.00 98.31 145 ILE A CA 1
ATOM 1133 C C . ILE A 1 145 ? -6.820 -6.551 3.168 1.00 98.31 145 ILE A C 1
ATOM 1135 O O . ILE A 1 145 ? -6.139 -6.300 4.155 1.00 98.31 145 ILE A O 1
ATOM 1139 N N . PHE A 1 146 ? -8.115 -6.235 3.106 1.00 98.38 146 PHE A N 1
ATOM 1140 C CA . PHE A 1 146 ? -8.831 -5.617 4.226 1.00 98.38 146 PHE A CA 1
ATOM 1141 C C . PHE A 1 146 ? -10.325 -5.954 4.212 1.00 98.38 146 PHE A C 1
ATOM 1143 O O . PHE A 1 146 ? -10.908 -6.099 3.138 1.00 98.38 146 PHE A O 1
ATOM 1150 N N . ASN A 1 147 ? -10.947 -6.052 5.387 1.00 97.50 147 ASN A N 1
ATOM 1151 C CA . ASN A 1 147 ? -12.399 -6.139 5.550 1.00 97.50 147 ASN A CA 1
ATOM 1152 C C . ASN A 1 147 ? -12.861 -5.225 6.703 1.00 97.50 147 ASN A C 1
ATOM 1154 O O . ASN A 1 147 ? -12.379 -5.332 7.835 1.00 97.50 147 ASN A O 1
ATOM 1158 N N . ASN A 1 148 ? -13.814 -4.336 6.407 1.00 95.19 148 ASN A N 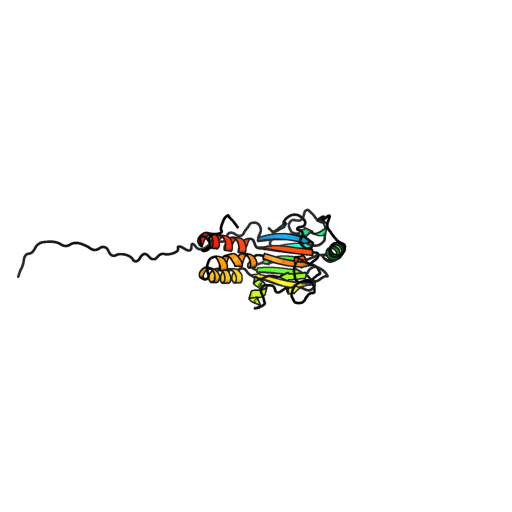1
ATOM 1159 C CA . ASN A 1 148 ? -14.337 -3.354 7.358 1.00 95.19 148 ASN A CA 1
ATOM 1160 C C . ASN A 1 148 ? -15.104 -3.987 8.524 1.00 95.19 148 ASN A C 1
ATOM 1162 O O . ASN A 1 148 ? -15.026 -3.478 9.637 1.00 95.19 148 ASN A O 1
ATOM 1166 N N . GLN A 1 149 ? -15.841 -5.077 8.300 1.00 94.94 149 GLN A N 1
ATOM 1167 C CA . GLN A 1 149 ? -16.615 -5.738 9.357 1.00 94.94 149 GLN A CA 1
ATOM 1168 C C . GLN A 1 149 ? -15.691 -6.375 10.399 1.00 94.94 149 GLN A C 1
ATOM 1170 O O . GLN A 1 149 ? -15.911 -6.220 11.598 1.00 94.94 149 GLN A O 1
ATOM 1175 N N . GLU A 1 150 ? -14.614 -7.021 9.951 1.00 95.38 150 GLU A N 1
ATOM 1176 C CA . GLU A 1 150 ? -13.587 -7.581 10.837 1.00 95.38 150 GLU A CA 1
ATOM 1177 C C . GLU A 1 150 ? -12.887 -6.488 11.647 1.00 95.38 150 GLU A C 1
ATOM 1179 O O . GLU A 1 150 ? -12.666 -6.645 12.848 1.00 95.38 150 GLU A O 1
ATOM 1184 N N . PHE A 1 151 ? -12.578 -5.354 11.010 1.00 96.19 151 PHE A N 1
ATOM 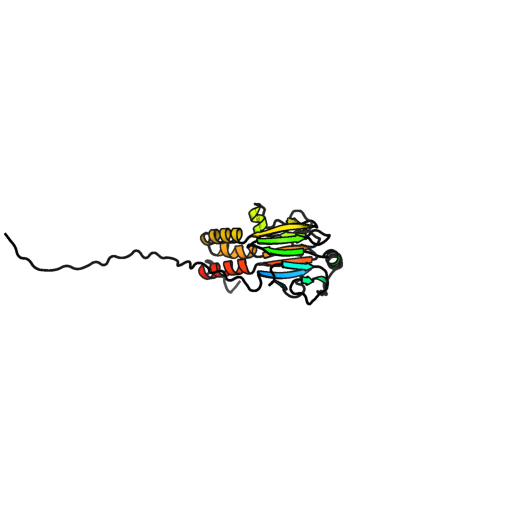1185 C CA . PHE A 1 151 ? -12.001 -4.208 11.707 1.00 96.19 151 PHE A CA 1
ATOM 1186 C C . PHE A 1 151 ? -12.971 -3.597 12.728 1.00 96.19 151 PHE A C 1
ATOM 1188 O O . PHE A 1 151 ? -12.564 -3.330 13.855 1.00 96.19 151 PHE A O 1
ATOM 1195 N N . ALA A 1 152 ? -14.248 -3.423 12.379 1.00 93.19 152 ALA A N 1
ATOM 1196 C CA . ALA A 1 152 ? -15.266 -2.907 13.295 1.00 93.19 152 ALA A CA 1
ATOM 1197 C C . ALA A 1 152 ? -15.446 -3.811 14.523 1.00 93.19 152 ALA A C 1
ATOM 1199 O O . ALA A 1 152 ? -15.511 -3.318 15.649 1.00 93.19 152 ALA A O 1
ATOM 1200 N N . ALA A 1 153 ? -15.483 -5.132 14.317 1.00 93.81 153 ALA A N 1
ATOM 1201 C CA . ALA A 1 153 ? -15.578 -6.100 15.404 1.00 93.81 153 ALA A CA 1
ATOM 1202 C C . ALA A 1 153 ? -14.360 -6.025 16.339 1.00 93.81 153 ALA A C 1
ATOM 1204 O O . ALA A 1 153 ? -14.523 -6.020 17.560 1.00 93.81 153 ALA A O 1
ATOM 1205 N N . LEU A 1 154 ? -13.151 -5.915 15.779 1.00 93.81 154 LEU A N 1
ATOM 1206 C CA . LEU A 1 154 ? -11.929 -5.739 16.561 1.00 93.81 154 LEU A CA 1
ATOM 1207 C C . LEU A 1 154 ? -11.940 -4.422 17.345 1.00 93.81 154 LEU A C 1
ATOM 1209 O O . LEU A 1 154 ? -11.651 -4.421 18.538 1.00 93.81 154 LEU A O 1
ATOM 1213 N N . LEU A 1 155 ? -12.322 -3.320 16.700 1.00 93.31 155 LEU A N 1
ATOM 1214 C CA . LEU A 1 155 ? -12.425 -2.008 17.332 1.00 93.31 155 LEU A CA 1
ATOM 1215 C C . LEU A 1 155 ? -13.376 -2.042 18.533 1.00 93.31 155 LEU A C 1
ATOM 1217 O O . LEU A 1 155 ? -12.996 -1.613 19.620 1.00 93.31 155 LEU A O 1
ATOM 1221 N N . ALA A 1 156 ? -14.567 -2.623 18.369 1.00 91.38 156 ALA A N 1
ATOM 1222 C CA . ALA A 1 156 ? -15.542 -2.767 19.448 1.00 91.38 156 ALA A CA 1
ATOM 1223 C C . ALA A 1 156 ? -14.999 -3.586 20.635 1.00 91.38 156 ALA A C 1
ATOM 1225 O O . ALA A 1 156 ? -15.270 -3.262 21.790 1.00 91.38 156 ALA A O 1
ATOM 1226 N N . GLN A 1 157 ? -14.199 -4.624 20.372 1.00 92.00 157 GLN A N 1
ATOM 1227 C CA . GLN A 1 157 ? -13.556 -5.414 21.427 1.00 92.00 157 GLN A CA 1
ATOM 1228 C C . GLN A 1 157 ? -12.447 -4.630 22.141 1.00 92.00 157 GLN A C 1
ATOM 1230 O O . GLN A 1 157 ? -12.343 -4.695 23.368 1.00 92.00 157 GLN A O 1
ATOM 1235 N N . SER A 1 158 ? -11.639 -3.871 21.396 1.00 91.94 158 SER A N 1
ATOM 1236 C CA . SER A 1 158 ? -10.510 -3.104 21.933 1.00 91.94 158 SER A CA 1
ATOM 1237 C C . SER A 1 158 ? -10.929 -1.918 22.801 1.00 91.94 158 SER A C 1
ATOM 1239 O O . SER A 1 158 ? -10.167 -1.548 23.690 1.00 91.94 158 SER A O 1
ATOM 1241 N N . VAL A 1 159 ? -12.135 -1.363 22.627 1.00 89.88 159 VAL A N 1
ATOM 1242 C CA . VAL A 1 159 ? -12.663 -0.295 23.506 1.00 89.88 159 VAL A CA 1
ATOM 1243 C C . VAL A 1 159 ? -12.627 -0.713 24.980 1.00 89.88 159 VAL A C 1
ATOM 1245 O O . VAL A 1 159 ? -12.216 0.066 25.837 1.00 89.88 159 VAL A O 1
ATOM 1248 N N . ASN A 1 160 ? -12.959 -1.973 25.275 1.00 88.00 160 ASN A N 1
ATOM 1249 C CA . ASN A 1 160 ? -12.957 -2.503 26.643 1.00 88.00 160 ASN A CA 1
ATOM 1250 C C . ASN A 1 160 ? -11.545 -2.730 27.214 1.00 88.00 160 ASN A C 1
ATOM 1252 O O . ASN A 1 160 ? -11.397 -2.977 28.407 1.00 88.00 160 ASN A O 1
ATOM 1256 N N . GLN A 1 161 ? -10.507 -2.661 26.376 1.00 89.31 161 GLN A N 1
ATOM 1257 C CA . GLN A 1 161 ? -9.104 -2.854 26.761 1.00 89.31 161 GLN A CA 1
ATOM 1258 C C . GLN A 1 161 ? -8.389 -1.522 27.054 1.00 89.31 161 GLN A C 1
ATOM 1260 O O . GLN A 1 161 ? -7.245 -1.522 27.508 1.00 89.31 161 GLN A O 1
ATOM 1265 N N . GLY A 1 162 ? -9.065 -0.389 26.836 1.00 88.44 162 GLY A N 1
ATOM 1266 C CA . GLY A 1 162 ? -8.563 0.948 27.138 1.00 88.44 162 GLY A CA 1
ATOM 1267 C C . GLY A 1 162 ? -7.896 1.657 25.957 1.00 88.44 162 GL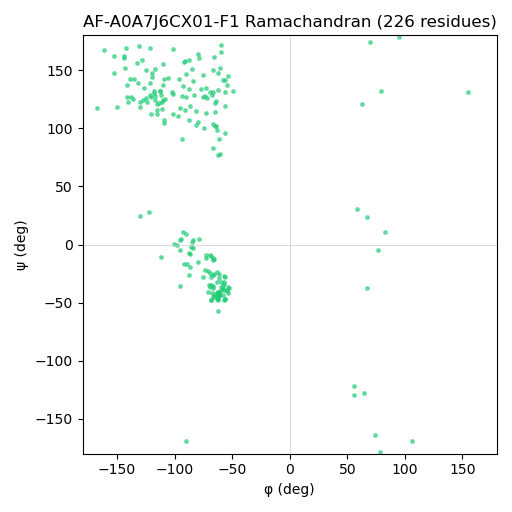Y A C 1
ATOM 1268 O O . GLY A 1 162 ? -7.779 1.128 24.852 1.00 88.44 162 GLY A O 1
ATOM 1269 N N . PHE A 1 163 ? -7.465 2.896 26.210 1.00 87.94 163 PHE A N 1
ATOM 1270 C CA . PHE A 1 163 ? -6.990 3.829 25.182 1.00 87.94 163 PHE A CA 1
ATOM 1271 C C . PHE A 1 163 ? -5.837 3.270 24.337 1.00 87.94 163 PHE A C 1
ATOM 1273 O O . PHE A 1 163 ? -5.884 3.344 23.113 1.00 87.94 163 PHE A O 1
ATOM 1280 N N . GLU A 1 164 ? -4.818 2.682 24.972 1.00 88.62 164 GLU A N 1
ATOM 1281 C CA . GLU A 1 164 ? -3.625 2.191 24.267 1.00 88.62 164 GLU A CA 1
ATOM 1282 C C . GLU A 1 164 ? -3.969 1.075 23.272 1.00 88.62 164 GLU A C 1
ATOM 1284 O O . GLU A 1 164 ? -3.478 1.074 22.145 1.00 88.62 164 GLU A O 1
ATOM 1289 N N . ALA A 1 165 ? -4.864 0.157 23.650 1.00 90.56 165 ALA A N 1
ATOM 1290 C CA . ALA A 1 165 ? -5.292 -0.931 22.776 1.00 90.56 165 ALA A CA 1
ATOM 1291 C C . ALA A 1 165 ? -5.988 -0.399 21.516 1.00 90.56 165 ALA A C 1
ATOM 1293 O O . ALA A 1 165 ? -5.699 -0.859 20.412 1.00 90.56 165 ALA A O 1
ATOM 1294 N N . VAL A 1 166 ? -6.856 0.606 21.672 1.00 91.38 166 VAL A N 1
ATOM 1295 C CA . VAL A 1 166 ? -7.508 1.277 20.542 1.00 91.38 166 VAL A CA 1
ATOM 1296 C C . VAL A 1 166 ? -6.485 2.052 19.716 1.00 91.38 166 VAL A C 1
ATOM 1298 O O . VAL A 1 166 ? -6.450 1.899 18.500 1.00 91.38 166 VAL A O 1
ATOM 1301 N N . TYR A 1 167 ? -5.581 2.808 20.338 1.00 89.50 167 TYR A N 1
ATOM 1302 C CA . TYR A 1 167 ? -4.558 3.575 19.623 1.00 89.50 167 TYR A CA 1
ATOM 1303 C C . TYR A 1 167 ? -3.669 2.690 18.729 1.00 89.50 167 TYR A C 1
ATOM 1305 O O . TYR A 1 167 ? -3.371 3.051 17.585 1.00 89.50 167 TYR A O 1
ATOM 1313 N N . GLN A 1 168 ? -3.314 1.483 19.184 1.00 91.50 168 GLN A N 1
ATOM 1314 C CA . GLN A 1 168 ? -2.550 0.518 18.382 1.00 91.50 168 GLN A CA 1
ATOM 1315 C C . GLN A 1 168 ? -3.292 0.051 17.114 1.00 91.50 168 GLN A C 1
ATOM 1317 O O . GLN A 1 168 ? -2.636 -0.309 16.131 1.00 91.50 168 GLN A O 1
ATOM 1322 N N . LEU A 1 169 ? -4.631 0.128 17.066 1.00 93.38 169 LEU A N 1
ATOM 1323 C CA . LEU A 1 169 ? -5.421 -0.192 15.868 1.00 93.38 169 LEU A CA 1
ATOM 1324 C C . LEU A 1 169 ? -5.181 0.777 14.707 1.00 93.38 169 LEU A C 1
ATOM 1326 O O . LEU A 1 169 ? -5.507 0.442 13.567 1.00 93.38 169 LEU A O 1
ATOM 1330 N N . THR A 1 170 ? -4.522 1.916 14.941 1.00 93.44 170 THR A N 1
ATOM 1331 C CA . THR A 1 170 ? -4.033 2.785 13.857 1.00 93.44 170 THR A CA 1
ATOM 1332 C C . THR A 1 170 ? -3.188 1.979 12.869 1.00 93.44 170 THR A C 1
ATOM 1334 O O . THR A 1 170 ? -3.318 2.136 11.657 1.00 93.44 170 THR A O 1
ATOM 1337 N N . ARG A 1 171 ? -2.395 1.018 13.370 1.00 94.06 171 ARG A N 1
ATOM 1338 C CA . ARG A 1 171 ? -1.565 0.132 12.540 1.00 94.06 171 ARG A CA 1
ATOM 1339 C C . ARG A 1 171 ? -2.386 -0.811 11.663 1.00 94.06 171 ARG A C 1
ATOM 1341 O O . ARG A 1 171 ? -1.901 -1.208 10.612 1.00 94.06 171 ARG A O 1
ATOM 1348 N N . MET A 1 172 ? -3.613 -1.157 12.060 1.00 95.25 172 MET A N 1
ATOM 1349 C CA . MET A 1 172 ? -4.508 -1.990 11.247 1.00 95.25 172 MET A CA 1
ATOM 1350 C C . MET A 1 172 ? -4.982 -1.253 9.995 1.00 95.25 172 MET A C 1
ATOM 1352 O O . MET A 1 172 ? -5.261 -1.892 8.985 1.00 95.25 172 MET A O 1
ATOM 1356 N N . CYS A 1 173 ? -5.045 0.078 10.050 1.00 96.62 173 CYS A N 1
ATOM 1357 C CA . CYS A 1 173 ? -5.501 0.923 8.950 1.00 96.62 173 CYS A CA 1
ATOM 1358 C C . CYS A 1 173 ? -4.397 1.232 7.924 1.00 96.62 173 CYS A C 1
ATOM 1360 O O . CYS A 1 173 ? -4.667 1.887 6.914 1.00 96.62 173 CYS A O 1
ATOM 1362 N N . THR A 1 174 ? -3.171 0.765 8.181 1.00 97.81 174 THR A N 1
ATOM 1363 C CA . THR A 1 174 ? -2.012 0.938 7.308 1.00 97.81 174 THR A CA 1
ATOM 1364 C C . THR A 1 174 ? -1.627 -0.394 6.677 1.00 97.81 174 THR A C 1
ATOM 1366 O O . THR A 1 174 ? -1.343 -1.372 7.368 1.00 97.81 174 THR A O 1
ATOM 1369 N N . ILE A 1 175 ? -1.564 -0.424 5.348 1.00 98.62 175 ILE A N 1
ATOM 1370 C CA . ILE A 1 175 ? -1.133 -1.595 4.580 1.00 98.62 175 ILE A CA 1
ATOM 1371 C C . ILE A 1 175 ? 0.121 -1.224 3.804 1.00 98.62 175 ILE A C 1
ATOM 1373 O O . ILE A 1 175 ? 0.170 -0.198 3.131 1.00 98.62 175 ILE A O 1
ATOM 1377 N N . ARG A 1 176 ? 1.145 -2.072 3.874 1.00 98.81 176 ARG A N 1
ATOM 1378 C CA . ARG A 1 176 ? 2.408 -1.864 3.156 1.00 98.81 176 ARG A CA 1
ATOM 1379 C C . ARG A 1 176 ? 2.545 -2.872 2.041 1.00 98.81 176 ARG A C 1
ATOM 1381 O O . ARG A 1 176 ? 2.268 -4.054 2.243 1.00 98.81 176 ARG A O 1
ATOM 1388 N N . MET A 1 177 ? 3.004 -2.420 0.883 1.00 98.75 177 MET A N 1
ATOM 1389 C CA . MET A 1 177 ? 3.175 -3.280 -0.278 1.00 98.75 177 MET A CA 1
ATOM 1390 C C . MET A 1 177 ? 4.476 -2.987 -1.010 1.00 98.75 177 MET A C 1
ATOM 1392 O O . MET A 1 177 ? 4.722 -1.850 -1.389 1.00 98.75 177 MET A O 1
ATOM 1396 N N . SER A 1 178 ? 5.292 -4.011 -1.250 1.00 98.81 178 SER A N 1
ATOM 1397 C CA . SER A 1 178 ? 6.511 -3.899 -2.054 1.00 98.81 178 SER A CA 1
ATOM 1398 C C . SER A 1 178 ? 6.343 -4.541 -3.423 1.00 98.81 178 SER A C 1
ATOM 1400 O O . SER A 1 178 ? 5.706 -5.588 -3.563 1.00 98.81 178 SER A O 1
ATOM 1402 N N . PHE A 1 179 ? 6.955 -3.920 -4.428 1.00 98.81 179 PHE A N 1
ATOM 1403 C CA . PHE A 1 179 ? 7.004 -4.428 -5.791 1.00 98.81 179 PHE A CA 1
ATOM 1404 C C . PHE A 1 179 ? 8.269 -5.255 -6.004 1.00 98.81 179 PHE A C 1
ATOM 1406 O O . PHE A 1 179 ? 9.366 -4.825 -5.642 1.00 98.81 179 PHE A O 1
ATOM 1413 N N . VAL A 1 180 ? 8.137 -6.410 -6.668 1.00 98.50 180 VAL A N 1
ATOM 1414 C CA . VAL A 1 180 ? 9.229 -7.281 -7.147 1.00 98.50 180 VAL A CA 1
ATOM 1415 C C . VAL A 1 180 ? 10.046 -7.962 -6.039 1.00 98.50 180 VAL A C 1
ATOM 1417 O O . VAL A 1 180 ? 10.464 -9.110 -6.203 1.00 98.50 180 VAL A O 1
ATOM 1420 N N . LYS A 1 181 ? 10.314 -7.295 -4.911 1.00 98.25 181 LYS A N 1
ATOM 1421 C CA . LYS A 1 181 ? 11.186 -7.778 -3.833 1.00 98.25 181 LYS A CA 1
ATOM 1422 C C . LYS A 1 181 ? 10.405 -7.967 -2.532 1.00 98.25 181 LYS A C 1
ATOM 1424 O O . LYS A 1 181 ? 9.830 -7.026 -2.008 1.00 98.25 181 LYS A O 1
ATOM 1429 N N . GLY A 1 182 ? 10.460 -9.176 -1.975 1.00 97.25 182 GLY A N 1
ATOM 1430 C CA . GLY A 1 182 ? 9.886 -9.480 -0.664 1.00 97.25 182 GLY A CA 1
ATOM 1431 C C . GLY A 1 182 ? 10.750 -9.015 0.508 1.00 97.25 182 GLY A C 1
ATOM 1432 O O . GLY A 1 182 ? 11.960 -8.788 0.364 1.00 97.25 182 GLY A O 1
ATOM 1433 N N . TRP A 1 183 ? 10.109 -8.904 1.671 1.00 98.44 183 TRP A N 1
ATOM 1434 C CA . TRP A 1 183 ? 10.735 -8.657 2.969 1.00 98.44 183 TRP A CA 1
ATOM 1435 C C . TRP A 1 183 ? 10.030 -9.463 4.071 1.00 98.44 183 TRP A C 1
ATOM 1437 O O . TRP A 1 183 ? 8.955 -10.011 3.843 1.00 98.44 183 TRP A O 1
ATOM 1447 N N . GLY A 1 184 ? 10.630 -9.518 5.257 1.00 96.44 184 GLY A N 1
ATOM 1448 C CA . GLY A 1 184 ? 10.136 -10.253 6.420 1.00 96.44 184 GLY A CA 1
ATOM 1449 C C . GLY A 1 184 ? 10.943 -11.523 6.689 1.00 96.44 184 GLY A C 1
ATOM 1450 O O . GLY A 1 184 ? 11.996 -11.732 6.089 1.00 96.44 184 GLY A O 1
ATOM 1451 N N . ALA A 1 185 ? 10.431 -12.371 7.584 1.00 91.25 185 ALA A N 1
ATOM 1452 C CA . ALA A 1 185 ? 11.133 -13.552 8.099 1.00 91.25 185 ALA A CA 1
ATOM 1453 C C . ALA A 1 185 ? 11.655 -14.496 6.996 1.00 91.25 185 ALA A C 1
ATOM 1455 O O . ALA A 1 185 ? 12.766 -15.004 7.095 1.00 91.25 185 ALA A O 1
ATOM 1456 N N . GLU A 1 186 ? 10.896 -14.645 5.908 1.00 90.06 186 GLU A N 1
ATOM 1457 C CA . GLU A 1 186 ? 11.208 -15.540 4.783 1.00 90.06 186 GLU A CA 1
ATOM 1458 C C . GLU A 1 186 ? 12.172 -14.934 3.743 1.00 90.06 186 GLU A C 1
ATOM 1460 O O . GLU A 1 186 ? 12.433 -15.526 2.695 1.00 90.06 186 GLU A O 1
ATOM 1465 N N . TYR A 1 187 ? 12.685 -13.721 3.973 1.00 95.50 187 TYR A N 1
ATOM 1466 C CA . TYR A 1 187 ? 13.485 -12.990 2.990 1.00 95.50 187 TYR A CA 1
ATOM 1467 C C . TYR A 1 187 ? 14.757 -12.413 3.604 1.00 95.50 187 TYR A C 1
ATOM 1469 O O . TYR A 1 187 ? 14.833 -12.082 4.779 1.00 95.50 187 TYR A O 1
ATOM 1477 N N . ARG A 1 188 ? 15.770 -12.167 2.764 1.00 95.19 188 ARG A N 1
ATOM 1478 C CA . ARG A 1 188 ? 17.000 -11.471 3.190 1.00 95.19 188 ARG A CA 1
ATOM 1479 C C . ARG A 1 188 ? 16.723 -10.078 3.779 1.00 95.19 188 ARG A C 1
ATOM 1481 O O . ARG A 1 188 ? 17.467 -9.608 4.633 1.00 95.19 188 ARG A O 1
ATOM 1488 N N . ARG A 1 189 ? 15.691 -9.389 3.287 1.00 97.12 189 ARG A N 1
ATOM 1489 C CA . ARG A 1 189 ? 15.290 -8.053 3.750 1.00 97.12 189 ARG A CA 1
ATOM 1490 C C . ARG A 1 189 ? 14.349 -8.211 4.933 1.00 97.12 189 ARG A C 1
ATOM 1492 O O . ARG A 1 189 ? 13.277 -8.765 4.754 1.00 97.12 189 ARG A O 1
ATOM 1499 N N . GLN A 1 190 ? 14.712 -7.693 6.101 1.00 96.56 190 GLN A N 1
ATOM 1500 C CA . GLN A 1 190 ? 13.868 -7.814 7.298 1.00 96.56 190 GLN A CA 1
ATOM 1501 C C . GLN A 1 190 ? 12.836 -6.685 7.418 1.00 96.56 190 GLN A C 1
ATOM 1503 O O . GLN A 1 190 ? 11.759 -6.880 7.972 1.00 96.56 190 GLN A O 1
ATOM 1508 N N . THR A 1 191 ? 13.121 -5.514 6.843 1.00 97.19 191 THR A N 1
ATOM 1509 C CA . THR A 1 191 ? 12.231 -4.347 6.881 1.00 97.19 191 THR A CA 1
ATOM 1510 C C . THR A 1 191 ? 11.765 -3.953 5.486 1.00 97.19 191 THR A C 1
ATOM 1512 O O . THR A 1 191 ? 12.498 -4.101 4.504 1.00 97.19 191 THR A O 1
ATOM 1515 N N . VAL A 1 192 ? 10.565 -3.370 5.401 1.00 98.12 192 VAL A N 1
ATOM 1516 C CA . VAL A 1 192 ? 10.040 -2.819 4.141 1.00 98.12 192 VAL A CA 1
ATOM 1517 C C . VAL A 1 192 ? 10.950 -1.716 3.587 1.00 98.12 192 VAL A C 1
ATOM 1519 O O . VAL A 1 192 ? 11.154 -1.628 2.382 1.00 98.12 192 VAL A O 1
ATOM 1522 N N . THR A 1 193 ? 11.606 -0.950 4.464 1.00 98.12 193 THR A N 1
ATOM 1523 C CA . THR A 1 193 ? 12.555 0.116 4.105 1.00 98.12 193 THR A CA 1
ATOM 1524 C C . THR A 1 193 ? 13.833 -0.398 3.439 1.00 98.12 193 THR A C 1
ATOM 1526 O O . THR A 1 193 ? 14.593 0.382 2.875 1.00 98.12 193 THR A O 1
ATOM 1529 N N . SER A 1 194 ? 14.074 -1.711 3.472 1.00 98.00 194 SER A N 1
ATOM 1530 C CA . SER A 1 194 ? 15.149 -2.364 2.717 1.00 98.00 194 SER A CA 1
ATOM 1531 C C . SER A 1 194 ? 14.716 -2.764 1.298 1.00 98.00 194 SER A C 1
ATOM 1533 O O . SER A 1 194 ? 15.528 -3.269 0.510 1.00 98.00 194 SER A O 1
ATOM 1535 N N . THR A 1 195 ? 13.429 -2.620 0.966 1.00 98.38 195 THR A N 1
ATOM 1536 C CA . THR A 1 195 ? 12.900 -2.920 -0.366 1.00 98.38 195 THR A CA 1
ATOM 1537 C C . THR A 1 195 ? 13.089 -1.723 -1.300 1.00 98.38 195 THR A C 1
ATOM 1539 O O . THR A 1 195 ? 12.944 -0.580 -0.866 1.00 98.38 195 THR A O 1
ATOM 1542 N N . PRO A 1 196 ? 13.438 -1.942 -2.581 1.00 98.50 196 PRO A N 1
ATOM 1543 C CA . PRO A 1 196 ? 13.771 -0.829 -3.467 1.00 98.50 196 PRO A CA 1
ATOM 1544 C C . PRO A 1 196 ? 12.570 0.057 -3.814 1.00 98.50 196 PRO A C 1
ATOM 1546 O O . PRO A 1 196 ? 12.742 1.259 -3.960 1.00 98.50 196 PRO A O 1
ATOM 1549 N N . CYS A 1 197 ? 11.377 -0.532 -3.939 1.00 98.75 197 CYS A N 1
ATOM 1550 C CA . CYS A 1 197 ? 10.143 0.155 -4.312 1.00 98.75 197 CYS A CA 1
ATOM 1551 C C . CYS A 1 197 ? 8.989 -0.400 -3.480 1.00 98.75 197 CYS A C 1
ATOM 1553 O O . CYS A 1 197 ? 8.714 -1.605 -3.530 1.00 98.75 197 CYS A O 1
ATOM 1555 N N . TRP A 1 198 ? 8.301 0.460 -2.740 1.00 98.88 198 TRP A N 1
ATOM 1556 C CA . TRP A 1 198 ? 7.123 0.072 -1.972 1.00 98.88 198 TRP A CA 1
ATOM 1557 C C . TRP A 1 198 ? 6.172 1.249 -1.773 1.00 98.88 198 TRP A C 1
ATOM 1559 O O . TRP A 1 198 ? 6.535 2.406 -1.971 1.00 98.88 198 TRP A O 1
ATOM 1569 N N . ILE A 1 199 ? 4.934 0.932 -1.419 1.00 98.88 199 ILE A N 1
ATOM 1570 C CA . ILE A 1 199 ? 3.881 1.890 -1.108 1.00 98.88 199 ILE A CA 1
ATOM 1571 C C . ILE A 1 199 ? 3.306 1.621 0.278 1.00 98.88 199 ILE A C 1
ATOM 1573 O O . ILE A 1 199 ? 3.256 0.478 0.744 1.00 98.88 199 ILE A O 1
ATOM 1577 N N . GLU A 1 200 ? 2.850 2.690 0.911 1.00 98.81 200 GLU A N 1
ATOM 1578 C CA . GLU A 1 200 ? 2.072 2.672 2.142 1.00 98.81 200 GLU A CA 1
ATOM 1579 C C . GLU A 1 200 ? 0.666 3.186 1.836 1.00 98.81 200 GLU A C 1
ATOM 1581 O O . GLU A 1 200 ? 0.505 4.292 1.319 1.00 98.81 200 GLU A O 1
ATOM 1586 N N . LEU A 1 201 ? -0.341 2.361 2.110 1.00 98.50 201 LEU A N 1
ATOM 1587 C CA . LEU A 1 201 ? -1.753 2.679 1.951 1.00 98.50 201 LEU A CA 1
ATOM 1588 C C . LEU A 1 201 ? -2.336 3.003 3.324 1.00 98.50 201 LEU A C 1
ATOM 1590 O O . LEU A 1 201 ? -2.190 2.210 4.255 1.00 98.50 201 LEU A O 1
ATOM 1594 N N . HIS A 1 202 ? -3.059 4.111 3.421 1.00 98.25 202 HIS A N 1
ATOM 1595 C CA . HIS A 1 202 ? -3.882 4.476 4.570 1.00 98.25 202 HIS A CA 1
ATOM 1596 C C . HIS A 1 202 ? -5.355 4.397 4.196 1.00 98.25 202 HIS A C 1
ATOM 1598 O O . HIS A 1 202 ? -5.785 5.055 3.249 1.00 98.25 202 HIS A O 1
ATOM 1604 N N . LEU A 1 203 ? -6.123 3.592 4.930 1.00 97.31 203 LEU A N 1
ATOM 1605 C CA . LEU A 1 203 ? -7.561 3.436 4.720 1.00 97.31 203 LEU A CA 1
ATOM 1606 C C . LEU A 1 203 ? -8.318 4.496 5.523 1.00 97.31 203 LEU A C 1
ATOM 1608 O O . LEU A 1 203 ? -8.413 4.418 6.748 1.00 97.31 203 LEU A O 1
ATOM 1612 N N . ASN A 1 204 ? -8.870 5.488 4.827 1.00 95.75 204 ASN A N 1
ATOM 1613 C CA . ASN A 1 204 ? -9.425 6.685 5.460 1.00 95.75 204 ASN A CA 1
ATOM 1614 C C . ASN A 1 204 ? -10.723 6.384 6.231 1.00 95.75 204 ASN A C 1
ATOM 1616 O O . ASN A 1 204 ? -10.953 6.969 7.284 1.00 95.75 204 ASN A O 1
ATOM 1620 N N . GLY A 1 205 ? -11.552 5.450 5.747 1.00 93.25 205 GLY A N 1
ATOM 1621 C CA . GLY A 1 205 ? -12.784 5.037 6.437 1.00 93.25 205 GLY A CA 1
ATOM 1622 C C . GLY A 1 205 ? -12.510 4.417 7.815 1.00 93.25 205 GLY A C 1
ATOM 1623 O O . GLY A 1 205 ? -12.977 4.954 8.819 1.00 93.25 205 GLY A O 1
ATOM 1624 N N . PRO A 1 206 ? -11.704 3.340 7.891 1.00 93.94 206 PRO A N 1
ATOM 1625 C CA . PRO A 1 206 ? -11.245 2.760 9.154 1.00 93.94 206 PRO A CA 1
ATOM 1626 C C . PRO A 1 206 ? -10.562 3.764 10.093 1.00 93.94 206 PRO A C 1
ATOM 1628 O O . PRO A 1 206 ? -10.861 3.775 11.287 1.00 93.94 206 PRO A O 1
ATOM 1631 N N . LEU A 1 207 ? -9.706 4.651 9.567 1.00 94.38 207 LEU A N 1
ATOM 1632 C CA . LEU A 1 207 ? -9.074 5.709 10.367 1.00 94.38 207 LEU A CA 1
ATOM 1633 C C . LEU A 1 207 ? -10.102 6.670 10.970 1.00 94.38 207 LEU A C 1
ATOM 1635 O O . LEU A 1 207 ? -9.983 7.038 12.133 1.00 94.38 207 LEU A O 1
ATOM 1639 N N . GLN A 1 208 ? -11.133 7.048 10.215 1.00 92.06 208 GLN A N 1
ATOM 1640 C CA . GLN A 1 208 ? -12.188 7.925 10.716 1.00 92.06 208 GLN A CA 1
ATOM 1641 C C . GLN A 1 208 ? -13.032 7.253 11.809 1.00 92.06 208 GLN A C 1
ATOM 1643 O O . GLN A 1 208 ? -13.443 7.910 12.764 1.00 92.06 208 GLN A O 1
ATOM 1648 N N . TRP A 1 209 ? -13.303 5.949 11.696 1.00 89.19 209 TRP A N 1
ATOM 1649 C CA . TRP A 1 209 ? -13.950 5.195 12.778 1.00 89.19 209 TRP A CA 1
ATOM 1650 C C . TRP A 1 209 ? -13.099 5.190 14.040 1.00 89.19 209 TRP A C 1
ATOM 1652 O O . TRP A 1 209 ? -13.616 5.426 15.131 1.00 89.19 209 TRP A O 1
ATOM 1662 N N . LEU A 1 210 ? -11.798 4.963 13.877 1.00 91.81 210 LEU A N 1
ATOM 1663 C CA . LEU A 1 210 ? -10.856 4.955 14.981 1.00 91.81 210 LEU A CA 1
ATOM 1664 C C . LEU A 1 210 ? -10.782 6.316 15.685 1.00 91.81 210 LEU A C 1
ATOM 1666 O O . LEU A 1 210 ? -10.864 6.371 16.909 1.00 91.81 210 LEU A O 1
ATOM 1670 N N . ASP A 1 211 ? -10.686 7.401 14.918 1.00 90.00 211 ASP A N 1
ATOM 1671 C CA . ASP A 1 211 ? -10.631 8.777 15.422 1.00 90.00 211 ASP A CA 1
ATOM 1672 C C . ASP A 1 211 ? -11.858 9.131 16.278 1.00 90.00 211 ASP A C 1
ATOM 1674 O O . ASP A 1 211 ? -11.731 9.656 17.388 1.00 90.00 211 ASP A O 1
ATOM 1678 N N . LYS A 1 212 ? -13.056 8.744 15.824 1.00 88.06 212 LYS A N 1
ATOM 1679 C CA . LYS A 1 212 ? -14.299 8.966 16.576 1.00 88.06 212 LYS A CA 1
ATOM 1680 C C . LYS A 1 212 ? -14.317 8.238 17.917 1.00 88.06 212 LYS A C 1
ATOM 1682 O O . LYS A 1 212 ? -14.766 8.813 18.905 1.00 88.06 212 LYS A O 1
ATOM 1687 N N . VAL A 1 213 ? -13.826 7.000 17.962 1.00 88.19 213 VAL A N 1
ATOM 1688 C CA . VAL A 1 213 ? -13.727 6.232 19.212 1.00 88.19 213 VAL A CA 1
ATOM 1689 C C . VAL A 1 213 ? -12.678 6.849 20.136 1.00 88.19 213 VAL A C 1
ATO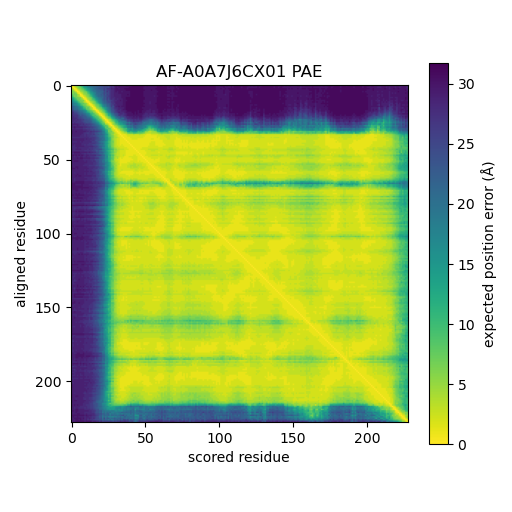M 1691 O O . VAL A 1 213 ? -12.968 7.097 21.303 1.00 88.19 213 VAL A O 1
ATOM 1694 N N . LEU A 1 214 ? -11.486 7.165 19.623 1.00 87.75 214 LEU A N 1
ATOM 1695 C CA . LEU A 1 214 ? -10.407 7.762 20.417 1.00 87.75 214 LEU A CA 1
ATOM 1696 C C . LEU A 1 214 ? -10.814 9.102 21.040 1.00 87.75 214 LEU A C 1
ATOM 1698 O O . LEU A 1 214 ? -10.516 9.346 22.208 1.00 87.75 214 LEU A O 1
ATOM 1702 N N . THR A 1 215 ? -11.560 9.929 20.305 1.00 86.31 215 THR A N 1
ATOM 1703 C CA . THR A 1 215 ? -12.071 11.220 20.798 1.00 86.31 215 THR A CA 1
ATOM 1704 C C . THR A 1 215 ? -13.008 11.056 22.003 1.00 86.31 215 THR A C 1
ATOM 1706 O O . THR A 1 215 ? -13.073 11.937 22.859 1.00 86.31 215 THR A O 1
ATOM 1709 N N . GLN A 1 216 ? -13.708 9.922 22.117 1.00 84.38 216 GLN A N 1
ATOM 1710 C CA . GLN A 1 216 ? -14.616 9.632 23.233 1.00 84.38 216 GLN A CA 1
ATOM 1711 C C . GLN A 1 216 ? -13.916 8.991 24.445 1.00 84.38 216 GLN A C 1
ATOM 1713 O O . GLN A 1 216 ? -14.459 9.029 25.546 1.00 84.38 216 GLN A O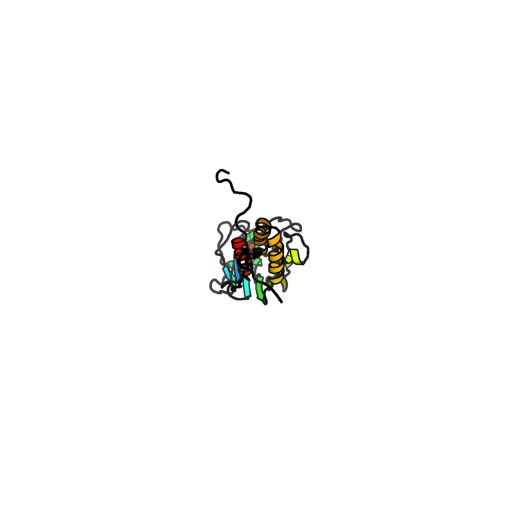 1
ATOM 1718 N N . MET A 1 217 ? -12.720 8.412 24.277 1.00 80.25 217 MET A N 1
ATOM 1719 C CA . MET A 1 217 ? -12.040 7.631 25.325 1.00 80.25 217 MET A CA 1
ATOM 1720 C C . MET A 1 217 ? -11.192 8.456 26.311 1.00 80.25 217 MET A C 1
ATOM 1722 O O . MET A 1 217 ? -10.642 7.891 27.257 1.00 80.25 217 MET A O 1
ATOM 1726 N N . GLY A 1 218 ? -11.098 9.778 26.139 1.00 73.50 218 GLY A N 1
ATOM 1727 C CA . GLY A 1 218 ? -10.282 10.649 26.995 1.00 73.50 218 GLY A CA 1
ATOM 1728 C C . GLY A 1 218 ? -8.773 10.524 26.735 1.00 73.50 218 GLY A C 1
ATOM 1729 O O . GLY A 1 218 ? -8.348 10.035 25.691 1.00 73.50 218 GLY A O 1
ATOM 1730 N N . SER A 1 219 ? -7.943 11.019 27.659 1.00 71.19 219 SER A N 1
ATOM 1731 C CA . SER A 1 219 ? -6.479 11.022 27.520 1.00 71.19 219 SER A CA 1
ATOM 1732 C C . SER A 1 219 ? -5.811 9.776 28.128 1.00 71.19 219 SER A C 1
ATOM 1734 O O . SER A 1 219 ? -6.377 9.147 29.027 1.00 71.19 219 SER A O 1
ATOM 1736 N N . PRO A 1 220 ? -4.588 9.417 27.680 1.00 72.75 220 PRO A N 1
ATOM 1737 C CA . PRO A 1 220 ? -3.811 8.335 28.279 1.00 72.75 220 PRO A CA 1
ATOM 1738 C C . PRO A 1 220 ? -3.640 8.508 29.794 1.00 72.75 220 PRO A C 1
ATOM 1740 O O . PRO A 1 220 ? -3.456 9.621 30.291 1.00 72.75 220 PRO A O 1
ATOM 1743 N N . SER A 1 221 ? -3.622 7.394 30.528 1.00 68.69 221 SER A N 1
ATOM 1744 C CA . SER A 1 221 ? -3.410 7.386 31.983 1.00 68.69 221 SER A CA 1
ATOM 1745 C C . SER A 1 221 ? -2.007 7.856 32.392 1.00 68.69 221 SER A C 1
ATOM 1747 O O . SER A 1 221 ? -1.825 8.371 33.497 1.00 68.69 221 SER A O 1
ATOM 1749 N N . ILE A 1 222 ? -1.019 7.719 31.503 1.00 72.81 222 ILE A N 1
ATOM 1750 C CA . ILE A 1 222 ? 0.362 8.162 31.715 1.00 72.81 222 ILE A CA 1
ATOM 1751 C C . ILE A 1 222 ? 0.534 9.553 31.100 1.00 72.81 222 ILE A C 1
ATOM 1753 O O . ILE A 1 222 ? 0.414 9.729 29.888 1.00 72.81 222 ILE A O 1
ATOM 1757 N N . ARG A 1 223 ? 0.849 10.551 31.933 1.00 74.00 223 ARG A N 1
ATOM 1758 C CA . ARG A 1 223 ? 1.179 11.900 31.455 1.00 74.00 223 ARG A CA 1
ATOM 1759 C C . ARG A 1 223 ? 2.590 11.909 30.869 1.00 74.00 223 ARG A C 1
ATOM 1761 O O . ARG A 1 223 ? 3.538 11.531 31.553 1.00 74.00 223 ARG A O 1
ATOM 1768 N N . CYS A 1 224 ? 2.738 12.389 29.637 1.00 74.56 224 CYS A N 1
ATOM 1769 C CA . CYS A 1 224 ? 4.055 12.673 29.072 1.00 74.56 224 CYS A CA 1
ATOM 1770 C C . CYS A 1 224 ? 4.715 13.839 29.819 1.00 74.56 224 CYS A C 1
ATOM 1772 O O . CYS A 1 224 ? 4.104 14.891 30.012 1.00 74.56 224 CYS A O 1
ATOM 1774 N N . SER A 1 225 ? 5.972 13.648 30.221 1.00 74.50 225 SER A N 1
ATOM 1775 C CA . SER A 1 225 ? 6.814 14.711 30.770 1.00 74.50 225 SER A CA 1
ATOM 1776 C C . SER A 1 225 ? 7.324 15.608 29.642 1.00 74.50 225 SER A C 1
ATOM 1778 O O . SER A 1 225 ? 7.832 15.115 28.635 1.00 74.50 225 SER A O 1
ATOM 1780 N N . SER A 1 226 ? 7.243 16.926 29.820 1.00 76.50 226 SER A N 1
ATOM 1781 C CA . SER A 1 226 ? 7.761 17.913 28.864 1.00 76.50 226 SER A CA 1
ATOM 1782 C C . SER A 1 226 ? 9.281 18.119 28.943 1.00 76.50 226 SER A C 1
ATOM 1784 O O . SER A 1 226 ? 9.796 19.016 28.284 1.00 76.50 226 SER A O 1
ATOM 1786 N N . VAL A 1 227 ? 9.991 17.341 29.769 1.00 74.31 227 VAL A N 1
ATOM 1787 C CA . VAL A 1 227 ? 11.434 17.497 30.056 1.00 74.31 227 VAL A CA 1
ATOM 1788 C C . VAL A 1 227 ? 12.250 16.233 29.734 1.00 74.31 227 VAL A C 1
ATOM 1790 O O . VAL A 1 227 ? 13.265 15.971 30.372 1.00 74.31 227 VAL A O 1
ATOM 1793 N N . SER A 1 228 ? 11.781 15.431 28.774 1.00 56.38 228 SER A N 1
ATOM 1794 C CA . SER A 1 228 ? 12.457 14.192 28.345 1.00 56.38 228 SER A CA 1
ATOM 1795 C C . SER A 1 228 ? 13.674 14.464 27.466 1.00 56.38 228 SER A C 1
ATOM 1797 O O . SER A 1 228 ? 13.568 15.369 26.607 1.00 56.38 228 SER A O 1
#

Secondary structure (DSSP, 8-state):
--------------------------------SSSEEEEEEETTEE-SPPEEE-SSEEEEESS--SS-TTEEEGGG---TT--HHHHHHHHTTTT-EEEEEETTEEEEEE-SSS-EEEE-HHHHHHTT--TT--EEE-TT-EEEEEEHHHHHHHHHHHHTT-HHHHHHGGGGGEEEEEES---STTSS--SGGGSSSEEEEEEHHHHHHHHHHHHHS-S-SSPPPTT-

Nearest PDB structures (foldseek):
  1u7f-assembly1_C  TM=9.985E-01  e=1.418E-43  Homo sapiens
  1u7v-assembly1_C  TM=9.966E-01  e=2.638E-42  Homo sapiens
  5zok-assembly1_A  TM=9.931E-01  e=2.978E-39  Homo sapiens
  1mk2-assembly1_A  TM=9.686E-01  e=4.069E-40  Homo sapiens
  1dev-assembly2_C  TM=9.567E-01  e=3.369E-38  Homo sapiens

Foldseek 3Di:
DDDDDDDDDDDDDPDDPPPPPPCPPPPDFDCDQFQKWKWKDFQQDTWDDIQTARDQKAWEALDDDPPDNRYNHPVNIDDPPADPQLVVLSVQCHRNWMWGDDPQWIKIAGQTQAKKKKQALQQCVVVVHDSRDIDIAHHGGMDGRHGRVSLVVCLVVQLVVALVSLVVCQSNQKMKMAGRADEPPVHPHPDPSRGRIMMIMGRVRSVVVSVVSNVSRDDDPDDDDPPD

Solvent-accessible surface area (backbone atoms only — not comparable to full-atom values): 13008 Å² total; per-residue (Å²): 133,88,82,88,89,87,88,90,83,86,87,82,82,84,81,73,80,82,73,80,67,77,78,74,67,81,79,80,84,70,85,51,80,36,51,32,40,38,39,38,27,45,33,83,42,80,42,72,70,74,46,69,33,58,59,56,52,36,31,44,22,32,44,68,58,91,80,48,81,48,40,50,35,54,50,65,55,72,64,94,86,66,46,72,68,32,57,57,49,47,71,49,27,44,59,18,32,37,41,37,55,57,98,61,28,33,34,44,30,22,59,6,90,36,36,33,24,36,32,25,32,51,37,22,52,77,72,74,44,60,60,78,48,55,46,77,37,48,51,79,34,70,46,72,47,37,48,48,68,63,50,50,55,50,51,64,58,26,60,81,66,36,62,67,54,45,59,58,48,59,56,52,34,39,34,40,38,23,50,69,46,64,39,22,94,95,33,96,30,70,43,71,47,69,26,47,39,33,39,41,36,37,35,42,50,62,45,52,54,48,50,59,52,52,73,72,64,65,76,71,93,70,81,84,71,97,83,120

pLDDT: mean 87.31, std 19.37, range [30.17, 98.88]

Mean predicted aligned error: 9.22 Å